Protein AF-A0A3D0DDH2-F1 (afdb_monomer)

Structure (mmCIF, N/CA/C/O backbone):
data_AF-A0A3D0DDH2-F1
#
_entry.id   AF-A0A3D0DDH2-F1
#
loop_
_atom_site.group_PDB
_atom_site.id
_atom_site.type_symbol
_atom_site.label_atom_id
_atom_site.label_alt_id
_at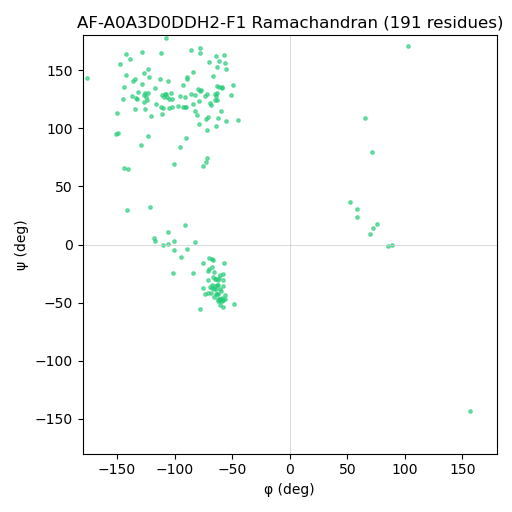om_site.label_comp_id
_atom_site.label_asym_id
_atom_site.label_entity_id
_atom_site.label_seq_id
_atom_site.pdbx_PDB_ins_code
_atom_site.Cartn_x
_atom_site.Cartn_y
_atom_site.Cartn_z
_atom_site.occupancy
_atom_site.B_iso_or_equiv
_atom_site.auth_seq_id
_atom_site.auth_comp_id
_atom_site.auth_asym_id
_atom_site.auth_atom_id
_atom_site.pdbx_PDB_model_num
ATOM 1 N N . MET A 1 1 ? -7.574 -83.213 0.258 1.00 45.03 1 MET A N 1
ATOM 2 C CA . MET A 1 1 ? -6.458 -82.242 0.294 1.00 45.03 1 MET A CA 1
ATOM 3 C C . MET A 1 1 ? -6.482 -81.423 -0.986 1.00 45.03 1 MET A C 1
ATOM 5 O O . MET A 1 1 ? -6.245 -81.976 -2.049 1.00 45.03 1 MET A O 1
ATOM 9 N N . ARG A 1 2 ? -6.817 -80.134 -0.909 1.00 40.97 2 ARG A N 1
ATOM 10 C CA . ARG A 1 2 ? -6.645 -79.187 -2.017 1.00 40.97 2 ARG A CA 1
ATOM 11 C C . ARG A 1 2 ? -6.391 -77.812 -1.406 1.00 40.97 2 ARG A C 1
ATOM 13 O O . ARG A 1 2 ? -7.235 -77.290 -0.688 1.00 40.97 2 ARG A O 1
ATOM 20 N N . ARG A 1 3 ? -5.173 -77.316 -1.613 1.00 49.84 3 ARG A N 1
ATOM 21 C CA . ARG A 1 3 ? -4.713 -75.973 -1.254 1.00 49.84 3 ARG A CA 1
ATOM 22 C C . ARG A 1 3 ? -5.221 -74.999 -2.316 1.00 49.84 3 ARG A C 1
ATOM 24 O O . ARG A 1 3 ? -5.013 -75.295 -3.483 1.00 49.84 3 ARG A O 1
ATOM 31 N N . PHE A 1 4 ? -5.785 -73.863 -1.922 1.00 48.75 4 PHE A N 1
ATOM 32 C CA . PHE A 1 4 ? -5.829 -72.623 -2.714 1.00 48.75 4 PHE A CA 1
ATOM 33 C C . PHE A 1 4 ? -5.866 -71.470 -1.701 1.00 48.75 4 PHE A C 1
ATOM 35 O O . PHE A 1 4 ? -6.793 -71.378 -0.907 1.00 48.75 4 PHE A O 1
ATOM 42 N N . PHE A 1 5 ? -4.699 -70.913 -1.385 1.00 49.22 5 PHE A N 1
ATOM 43 C CA . PHE A 1 5 ? -4.153 -69.661 -1.925 1.00 49.22 5 PHE A CA 1
ATOM 44 C C . PHE A 1 5 ? -4.972 -68.418 -1.551 1.00 49.22 5 PHE A C 1
ATOM 46 O O . PHE A 1 5 ? -6.080 -68.191 -2.020 1.00 49.22 5 PHE A O 1
ATOM 53 N N . VAL A 1 6 ? -4.344 -67.650 -0.661 1.00 55.38 6 VAL A N 1
ATOM 54 C CA . VAL A 1 6 ? -4.710 -66.350 -0.106 1.00 55.38 6 VAL A CA 1
ATOM 55 C C . VAL A 1 6 ? -4.864 -65.313 -1.216 1.00 55.38 6 VAL A C 1
ATOM 57 O O . VAL A 1 6 ? -3.965 -65.176 -2.040 1.00 55.38 6 VAL A O 1
ATOM 60 N N . ILE A 1 7 ? -5.927 -64.510 -1.163 1.00 57.09 7 ILE A N 1
ATOM 61 C CA . ILE A 1 7 ? -5.899 -63.141 -1.690 1.00 57.09 7 ILE A CA 1
ATOM 62 C C . ILE A 1 7 ? -6.434 -62.236 -0.581 1.00 57.09 7 ILE A C 1
ATOM 64 O O . ILE A 1 7 ? -7.625 -61.958 -0.484 1.00 57.09 7 ILE A O 1
ATOM 68 N N . SER A 1 8 ? -5.529 -61.836 0.312 1.00 56.81 8 SER A N 1
ATOM 69 C CA . SER A 1 8 ? -5.743 -60.694 1.194 1.00 56.81 8 SER A CA 1
ATOM 70 C C . SER A 1 8 ? -5.637 -59.454 0.315 1.00 56.81 8 SER A C 1
ATOM 72 O O . SER A 1 8 ? -4.562 -59.151 -0.205 1.00 56.81 8 SER A O 1
ATOM 74 N N . PHE A 1 9 ? -6.770 -58.802 0.063 1.00 52.59 9 PHE A N 1
ATOM 75 C CA . PHE A 1 9 ? -6.832 -57.567 -0.706 1.00 52.59 9 PHE A CA 1
ATOM 76 C C . PHE A 1 9 ? -6.232 -56.456 0.159 1.00 52.59 9 PHE A C 1
ATOM 78 O O . PHE A 1 9 ? -6.860 -55.942 1.084 1.00 52.59 9 PHE A O 1
ATOM 85 N N . ILE A 1 10 ? -4.964 -56.155 -0.102 1.00 55.75 10 ILE A N 1
ATOM 86 C CA . ILE A 1 10 ? -4.228 -55.057 0.507 1.00 55.75 10 ILE A CA 1
ATOM 87 C C . ILE A 1 10 ? -4.913 -53.751 0.074 1.00 55.75 10 ILE A C 1
ATOM 89 O O . ILE A 1 10 ? -4.733 -53.280 -1.045 1.00 55.75 10 ILE A O 1
ATOM 93 N N . PHE A 1 11 ? -5.711 -53.169 0.972 1.00 53.41 11 PHE A N 1
ATOM 94 C CA . PHE A 1 11 ? -6.148 -51.773 0.918 1.00 53.41 11 PHE A CA 1
ATOM 95 C C . PHE A 1 11 ? -4.940 -50.883 1.250 1.00 53.41 11 PHE A C 1
ATOM 97 O O . PHE A 1 11 ? -4.814 -50.361 2.356 1.00 53.41 11 PHE A O 1
ATOM 104 N N . LEU A 1 12 ? -4.001 -50.751 0.309 1.00 53.78 12 LEU A N 1
ATOM 105 C CA . LEU A 1 12 ? -3.003 -49.691 0.370 1.00 53.78 12 LEU A CA 1
ATOM 106 C C . LEU A 1 12 ? -3.518 -48.487 -0.421 1.00 53.78 12 LEU A C 1
ATOM 108 O O . LEU A 1 12 ? -3.697 -48.534 -1.635 1.00 53.78 12 LEU A O 1
ATOM 112 N N . SER A 1 13 ? -3.668 -47.395 0.324 1.00 47.94 13 SER A N 1
ATOM 113 C CA . SER A 1 13 ? -3.271 -46.056 -0.095 1.00 47.94 13 SER A CA 1
ATOM 114 C C . SER A 1 13 ? -4.098 -45.357 -1.180 1.00 47.94 13 SER A C 1
ATOM 116 O O . SER A 1 13 ? -3.632 -45.145 -2.295 1.00 47.94 13 SER A O 1
ATOM 118 N N . ALA A 1 14 ? -5.237 -44.795 -0.772 1.00 49.47 14 ALA A N 1
ATOM 119 C CA . ALA A 1 14 ? -5.603 -43.455 -1.230 1.00 49.47 14 ALA A CA 1
ATOM 120 C C . ALA A 1 14 ? -4.733 -42.431 -0.472 1.00 49.47 14 ALA A C 1
ATOM 122 O O . ALA A 1 14 ? -5.216 -41.708 0.399 1.00 49.47 14 ALA A O 1
ATOM 123 N N . VAL A 1 15 ? -3.417 -42.417 -0.733 1.00 57.03 15 VAL A N 1
ATOM 124 C CA . VAL A 1 15 ? -2.626 -41.229 -0.388 1.00 57.03 15 VAL A CA 1
ATOM 125 C C . VAL A 1 15 ? -3.110 -40.157 -1.344 1.00 57.03 15 VAL A C 1
ATOM 127 O O . VAL A 1 15 ? -3.055 -40.339 -2.558 1.00 57.03 15 VAL A O 1
ATOM 130 N N . TYR A 1 16 ? -3.641 -39.079 -0.785 1.00 58.09 16 TYR A N 1
ATOM 131 C CA . TYR A 1 16 ? -3.946 -37.855 -1.501 1.00 58.09 16 TYR A CA 1
ATOM 132 C C . TYR A 1 16 ? -2.758 -37.495 -2.403 1.00 58.09 16 TYR A C 1
ATOM 134 O O . TYR A 1 16 ? -1.705 -37.081 -1.919 1.00 58.09 16 TYR A O 1
ATOM 142 N N . CYS A 1 17 ? -2.916 -37.667 -3.715 1.00 61.22 17 CYS A N 1
ATOM 143 C CA . CYS A 1 17 ? -2.010 -37.098 -4.703 1.00 61.22 17 CYS A CA 1
ATOM 144 C C . CYS A 1 17 ? -2.252 -35.586 -4.764 1.00 61.22 17 CYS A C 1
ATOM 146 O O . CYS A 1 17 ? -2.814 -35.075 -5.729 1.00 61.22 17 CYS A O 1
ATOM 148 N N . SER A 1 18 ? -1.855 -34.864 -3.719 1.00 68.94 18 SER A N 1
ATOM 149 C CA . SER A 1 18 ? -1.678 -33.421 -3.818 1.00 68.94 18 SER A CA 1
ATOM 150 C C . SER A 1 18 ? -0.441 -33.197 -4.674 1.00 68.94 18 SER A C 1
ATOM 152 O O . SER A 1 18 ? 0.664 -33.543 -4.262 1.00 68.94 18 SER A O 1
ATOM 154 N N . ASN A 1 19 ? -0.629 -32.688 -5.892 1.00 75.31 19 ASN A N 1
ATOM 155 C CA . ASN A 1 19 ? 0.488 -32.296 -6.741 1.00 75.31 19 ASN A CA 1
ATOM 156 C C . ASN A 1 19 ? 1.286 -31.205 -6.002 1.00 75.31 19 ASN A C 1
ATOM 158 O O . ASN A 1 19 ? 0.747 -30.115 -5.802 1.00 75.31 19 ASN A O 1
ATOM 162 N N . PRO A 1 20 ? 2.551 -31.450 -5.610 1.00 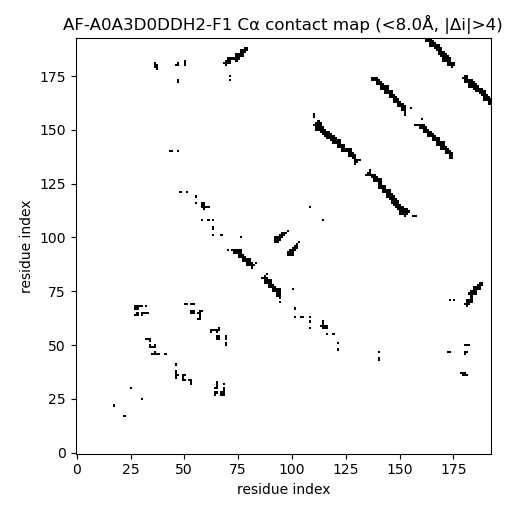75.94 20 PRO A N 1
ATOM 163 C CA . PRO A 1 20 ? 3.341 -30.452 -4.892 1.00 75.94 20 PRO A CA 1
ATOM 164 C C . PRO A 1 20 ? 3.672 -29.223 -5.759 1.00 75.94 20 PRO A C 1
ATOM 166 O O . PRO A 1 20 ? 4.063 -28.195 -5.223 1.00 75.94 20 PRO A O 1
ATOM 169 N N . PHE A 1 21 ? 3.469 -29.308 -7.079 1.00 73.81 21 PHE A N 1
ATOM 170 C CA . PHE A 1 21 ? 3.602 -28.214 -8.048 1.00 73.81 21 PHE A CA 1
ATOM 171 C C . PHE A 1 21 ? 2.253 -27.598 -8.463 1.00 73.81 21 PHE A C 1
ATOM 173 O O . PHE A 1 21 ? 2.213 -26.726 -9.325 1.00 73.81 21 PHE A O 1
ATOM 180 N N . ALA A 1 22 ? 1.142 -28.059 -7.880 1.00 74.00 22 ALA A N 1
ATOM 181 C CA . ALA A 1 22 ? -0.173 -27.429 -7.998 1.00 74.00 22 ALA A CA 1
ATOM 182 C C . ALA A 1 22 ? -0.888 -27.488 -6.638 1.00 74.00 22 ALA A C 1
ATOM 184 O O . ALA A 1 22 ? -1.894 -28.196 -6.501 1.00 74.00 22 ALA A O 1
ATOM 185 N N . PRO A 1 23 ? -0.346 -26.801 -5.611 1.00 66.06 23 PRO A N 1
ATOM 186 C CA . PRO A 1 23 ? -1.017 -26.703 -4.325 1.00 66.06 23 PRO A CA 1
ATOM 187 C C . PRO A 1 23 ? -2.432 -26.129 -4.518 1.00 66.06 23 PRO A C 1
ATOM 189 O O . PRO A 1 23 ? -2.666 -25.372 -5.468 1.00 66.06 23 PRO A O 1
ATOM 192 N N . PRO A 1 24 ? -3.397 -26.482 -3.645 1.00 65.25 24 PRO A N 1
ATOM 193 C CA . PRO A 1 24 ? -4.706 -25.840 -3.645 1.00 65.25 24 PRO A CA 1
ATOM 194 C C . PRO A 1 24 ? -4.509 -24.329 -3.662 1.00 65.25 24 PRO A C 1
ATOM 196 O O . PRO A 1 24 ? -3.633 -23.835 -2.953 1.00 65.25 24 PRO A O 1
ATOM 199 N N . ARG A 1 25 ? -5.297 -23.609 -4.470 1.00 53.94 25 ARG A N 1
ATOM 200 C CA . ARG A 1 25 ? -5.243 -22.146 -4.488 1.00 53.94 25 ARG A CA 1
ATOM 201 C C . ARG A 1 25 ? -5.484 -21.664 -3.069 1.00 53.94 25 ARG A C 1
ATOM 203 O O . ARG A 1 25 ? -6.597 -21.760 -2.553 1.00 53.94 25 ARG A O 1
ATOM 210 N N . ALA A 1 26 ? -4.417 -21.213 -2.439 1.00 57.72 26 ALA A N 1
ATOM 211 C CA . ALA A 1 26 ? -4.499 -20.513 -1.192 1.00 57.72 26 ALA A CA 1
ATOM 212 C C . ALA A 1 26 ? -5.291 -19.226 -1.528 1.00 57.72 26 ALA A C 1
ATOM 214 O O . ALA A 1 26 ? -5.046 -18.592 -2.557 1.00 57.72 26 ALA A O 1
ATOM 215 N N . GLY A 1 27 ? -6.397 -18.984 -0.815 1.00 53.97 27 GLY A N 1
ATOM 216 C CA . GLY A 1 27 ? -7.287 -17.856 -1.116 1.00 53.97 27 GLY A CA 1
ATOM 217 C C . GLY A 1 27 ? -6.531 -16.525 -1.064 1.00 53.97 27 GLY A C 1
ATOM 218 O O . GLY A 1 27 ? -5.452 -16.449 -0.497 1.00 53.97 27 GLY A O 1
ATOM 219 N N . ARG A 1 28 ? -7.079 -15.452 -1.633 1.00 53.84 28 ARG A N 1
ATOM 220 C CA . ARG A 1 28 ? -6.442 -14.122 -1.555 1.00 53.84 28 ARG A CA 1
ATOM 221 C C . ARG A 1 28 ? -6.092 -13.784 -0.097 1.00 53.84 28 ARG A C 1
ATOM 223 O O . ARG A 1 28 ? -6.943 -13.938 0.776 1.00 53.84 28 ARG A O 1
ATOM 230 N N . GLY A 1 29 ? -4.845 -13.389 0.169 1.00 57.16 29 GLY A N 1
ATOM 231 C CA . GLY A 1 29 ? -4.355 -13.127 1.529 1.00 57.16 29 GLY A CA 1
ATOM 232 C C . GLY A 1 29 ? -4.132 -14.370 2.407 1.00 57.16 29 GLY A C 1
ATOM 233 O O . GLY A 1 29 ? -3.977 -14.233 3.616 1.00 57.16 29 GLY A O 1
ATOM 234 N N . SER A 1 30 ? -4.103 -15.579 1.841 1.00 62.16 30 SER A N 1
ATOM 235 C CA . SER A 1 30 ? -3.868 -16.827 2.584 1.00 62.16 30 SER A CA 1
ATOM 236 C C . SER A 1 30 ? -2.451 -16.997 3.112 1.00 62.16 30 SER A C 1
ATOM 238 O O . SER A 1 30 ? -2.225 -17.831 3.990 1.00 62.16 30 SER A O 1
ATOM 240 N N . LEU A 1 31 ? -1.486 -16.288 2.520 1.00 70.38 31 LEU A N 1
ATOM 241 C CA . LEU A 1 31 ? -0.126 -16.280 3.029 1.00 70.38 31 LEU A CA 1
ATOM 242 C C . LEU A 1 31 ? -0.075 -15.367 4.247 1.00 70.38 31 LEU A C 1
ATOM 244 O O 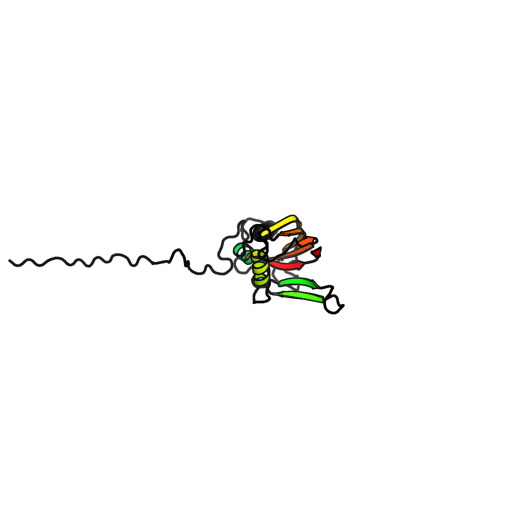. LEU A 1 31 ? -0.632 -14.269 4.249 1.00 70.38 31 LEU A O 1
ATOM 248 N N . ALA A 1 32 ? 0.548 -15.876 5.309 1.00 76.44 32 ALA A N 1
ATOM 249 C CA . ALA A 1 32 ? 0.716 -15.107 6.524 1.00 76.44 32 ALA A CA 1
ATOM 250 C C . ALA A 1 32 ? 1.591 -13.879 6.221 1.00 76.44 32 ALA A C 1
ATOM 252 O O . ALA A 1 32 ? 2.609 -14.024 5.539 1.00 76.44 32 ALA A O 1
ATOM 253 N N . PRO A 1 33 ? 1.224 -12.693 6.729 1.00 84.38 33 PRO A N 1
ATOM 254 C CA . PRO A 1 33 ? 2.073 -11.522 6.598 1.00 84.38 33 PRO A CA 1
ATOM 255 C C . PRO A 1 33 ? 3.421 -11.738 7.301 1.00 84.38 33 PRO A C 1
ATOM 257 O O . PRO A 1 33 ? 3.519 -12.536 8.238 1.00 84.38 33 PRO A O 1
ATOM 260 N N . ILE A 1 34 ? 4.445 -10.981 6.896 1.00 91.44 34 ILE A N 1
ATOM 261 C CA . ILE A 1 34 ? 5.776 -11.035 7.525 1.00 91.44 34 ILE A CA 1
ATOM 262 C C . ILE A 1 34 ? 5.701 -10.607 8.997 1.00 91.44 34 ILE A C 1
ATOM 264 O O . ILE A 1 34 ? 6.198 -11.307 9.880 1.00 91.44 34 ILE A O 1
ATOM 268 N N . LEU A 1 35 ? 5.050 -9.473 9.270 1.00 95.12 35 LEU A N 1
ATOM 269 C CA . LEU A 1 35 ? 4.703 -9.022 10.617 1.00 95.12 35 LEU A CA 1
ATOM 270 C C . LEU A 1 35 ? 3.205 -9.210 10.886 1.00 95.12 35 LEU A C 1
ATOM 272 O O . LEU A 1 35 ? 2.390 -8.940 10.002 1.00 95.12 35 LEU A O 1
ATOM 276 N N . PRO A 1 36 ? 2.808 -9.629 12.102 1.00 94.00 36 PRO A N 1
ATOM 277 C CA . PRO A 1 36 ? 1.412 -9.913 12.416 1.00 94.00 36 PRO A CA 1
ATOM 278 C C . PRO A 1 36 ? 0.547 -8.649 12.338 1.00 94.00 36 PRO A C 1
ATOM 280 O O . PRO A 1 36 ? 0.848 -7.644 12.976 1.00 94.00 36 PRO A O 1
ATOM 283 N N . GLN A 1 37 ? -0.565 -8.727 11.607 1.00 94.25 37 GLN A N 1
ATOM 284 C CA . GLN A 1 37 ? -1.537 -7.633 11.448 1.00 94.25 37 GLN A CA 1
ATOM 285 C C . GLN A 1 37 ? -2.825 -7.869 12.255 1.00 94.25 37 GLN A C 1
ATOM 287 O O . GLN A 1 37 ? -3.827 -7.204 12.037 1.00 94.25 37 GLN A O 1
ATOM 292 N N . ASN A 1 38 ? -2.851 -8.862 13.143 1.00 94.62 38 ASN A N 1
ATOM 293 C CA . ASN A 1 38 ? -4.021 -9.229 13.946 1.00 94.62 38 ASN A CA 1
ATOM 294 C C . ASN A 1 38 ? -3.634 -9.624 15.381 1.00 94.62 38 ASN A C 1
ATOM 296 O O . ASN A 1 38 ? -4.285 -10.458 16.014 1.00 94.62 38 ASN A O 1
ATOM 300 N N . CYS A 1 39 ? -2.550 -9.048 15.900 1.00 92.44 39 CYS A N 1
ATOM 301 C CA . CYS A 1 39 ? -2.102 -9.296 17.260 1.00 92.44 39 CYS A CA 1
ATOM 302 C C . CYS A 1 39 ? -3.172 -8.821 18.256 1.00 92.44 39 CYS A C 1
ATOM 304 O O . CYS A 1 39 ? -3.373 -7.623 18.446 1.00 92.44 39 CYS A O 1
ATOM 306 N N . ALA A 1 40 ? -3.841 -9.774 18.911 1.00 90.56 40 ALA A N 1
ATOM 307 C CA . ALA A 1 40 ? -4.980 -9.511 19.795 1.00 90.56 40 ALA A CA 1
ATOM 308 C C . ALA A 1 40 ? -4.626 -8.707 21.057 1.00 90.5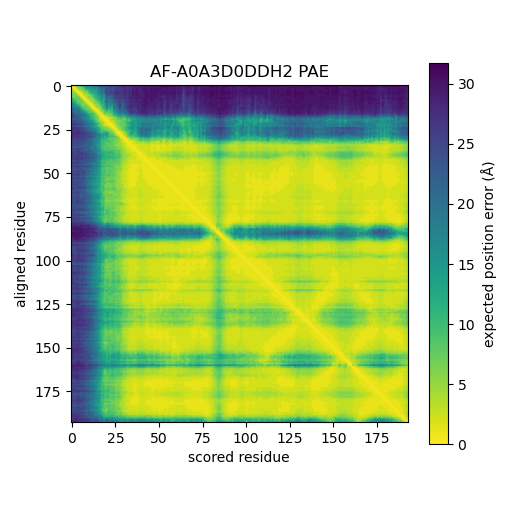6 40 ALA A C 1
ATOM 310 O O . ALA A 1 40 ? -5.498 -8.088 21.657 1.00 90.56 40 ALA A O 1
ATOM 311 N N . THR A 1 41 ? -3.361 -8.741 21.479 1.00 93.94 41 THR A N 1
ATOM 312 C CA . THR A 1 41 ? -2.863 -8.017 22.657 1.00 93.94 41 THR A CA 1
ATOM 313 C C . THR A 1 41 ? -2.131 -6.728 22.298 1.00 93.94 41 THR A C 1
ATOM 315 O O . THR A 1 41 ? -1.681 -6.020 23.195 1.00 93.94 41 THR A O 1
ATOM 318 N N . CYS A 1 42 ? -1.947 -6.452 21.007 1.00 94.00 42 CYS A N 1
ATOM 319 C CA . CYS A 1 42 ? -1.267 -5.255 20.546 1.00 94.00 42 CYS A CA 1
ATOM 320 C C . CYS A 1 42 ? -2.287 -4.124 20.374 1.00 94.00 42 CYS A C 1
ATOM 322 O O . CYS A 1 42 ? -3.405 -4.394 19.931 1.00 94.00 42 CYS A O 1
ATOM 324 N N . PRO A 1 43 ? -1.905 -2.873 20.669 1.00 95.31 43 PRO A N 1
ATOM 325 C CA . PRO A 1 43 ? -2.696 -1.714 20.283 1.00 95.31 43 PRO A CA 1
ATOM 326 C C . PRO A 1 43 ? -2.955 -1.661 18.769 1.00 95.31 43 PRO A C 1
ATOM 328 O O . PRO A 1 43 ? -2.195 -2.223 17.969 1.00 95.31 43 PRO A O 1
ATOM 331 N N . ASP A 1 44 ? -4.020 -0.972 18.378 1.00 95.06 44 ASP A N 1
ATOM 332 C CA . ASP A 1 44 ? -4.452 -0.841 16.984 1.00 95.06 44 ASP A CA 1
ATOM 333 C C . ASP A 1 44 ? 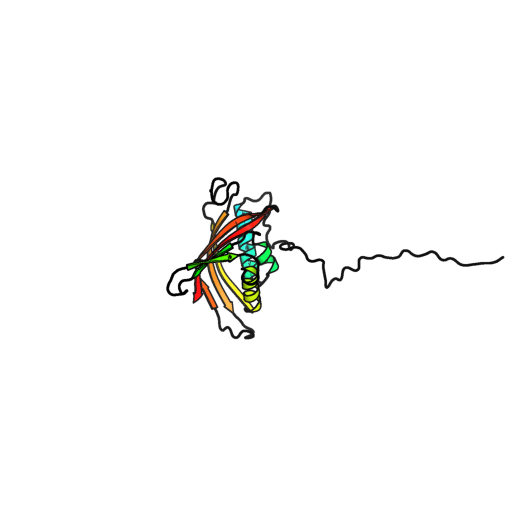-3.364 -0.185 16.123 1.00 95.06 44 ASP A C 1
ATOM 335 O O . ASP A 1 44 ? -3.031 -0.681 15.044 1.00 95.06 44 ASP A O 1
ATOM 339 N N . GLU A 1 45 ? -2.690 0.832 16.662 1.00 95.31 45 GLU A N 1
ATOM 340 C CA . GLU A 1 45 ? -1.587 1.527 16.005 1.00 95.31 45 GLU A CA 1
ATOM 341 C C . GLU A 1 45 ? -0.384 0.616 15.716 1.00 95.31 45 GLU A C 1
ATOM 343 O O . GLU A 1 45 ? 0.314 0.808 14.721 1.00 95.31 45 GLU A O 1
ATOM 348 N N . VAL A 1 46 ? -0.148 -0.408 16.544 1.00 97.31 46 VAL A N 1
ATOM 349 C CA . VAL A 1 46 ? 0.938 -1.378 16.328 1.00 97.31 46 VAL A CA 1
ATOM 350 C C . VAL A 1 46 ? 0.583 -2.320 15.184 1.00 97.31 46 VAL A C 1
ATOM 352 O O . VAL A 1 46 ? 1.425 -2.600 14.329 1.00 97.31 46 VAL A O 1
ATOM 355 N N . ASN A 1 47 ? -0.666 -2.788 15.130 1.00 97.06 47 ASN A N 1
ATOM 356 C CA . ASN A 1 47 ? -1.125 -3.613 14.017 1.00 97.06 47 ASN A CA 1
ATOM 357 C C . ASN A 1 47 ? -1.098 -2.822 12.700 1.00 97.06 47 ASN A C 1
ATOM 359 O O . ASN A 1 47 ? -0.598 -3.334 11.700 1.00 97.06 47 ASN A O 1
ATOM 363 N N . ALA A 1 48 ? -1.544 -1.563 12.707 1.00 97.88 48 ALA A N 1
ATOM 364 C CA . ALA A 1 48 ? -1.485 -0.680 11.544 1.00 97.88 48 ALA A CA 1
ATOM 365 C C . ALA A 1 48 ? -0.040 -0.396 11.086 1.00 97.88 48 ALA A C 1
ATOM 367 O O . ALA A 1 48 ? 0.264 -0.486 9.896 1.00 97.88 48 ALA A O 1
ATOM 368 N N . ALA A 1 49 ? 0.892 -0.152 12.013 1.00 98.25 49 ALA A N 1
ATOM 369 C CA . ALA A 1 49 ? 2.309 0.015 11.683 1.00 98.25 49 ALA A CA 1
ATOM 370 C C . ALA A 1 49 ? 2.934 -1.252 11.060 1.00 98.25 49 ALA A C 1
ATOM 372 O O . ALA A 1 49 ? 3.770 -1.160 10.152 1.00 98.25 49 ALA A O 1
ATOM 373 N N . ASN A 1 50 ? 2.505 -2.443 11.494 1.00 98.31 50 ASN A N 1
ATOM 374 C CA . ASN A 1 50 ? 2.927 -3.705 10.880 1.00 98.31 50 ASN A CA 1
ATOM 375 C C . ASN A 1 50 ? 2.427 -3.830 9.433 1.00 98.31 50 ASN A C 1
ATOM 377 O O . ASN A 1 50 ? 3.173 -4.319 8.585 1.00 98.31 50 ASN A O 1
ATOM 381 N N . VAL A 1 51 ? 1.222 -3.336 9.115 1.00 98.44 51 VAL A N 1
ATOM 382 C CA . VAL A 1 51 ? 0.722 -3.275 7.728 1.00 98.44 51 VAL A CA 1
ATOM 383 C C . VAL A 1 51 ? 1.652 -2.443 6.849 1.00 98.44 51 VAL A C 1
ATOM 385 O O . VAL A 1 51 ? 2.080 -2.924 5.805 1.00 98.44 51 VAL A O 1
ATOM 388 N N . LEU A 1 52 ? 2.043 -1.245 7.290 1.00 98.69 52 LEU A N 1
ATOM 389 C CA . LEU A 1 52 ? 2.966 -0.380 6.538 1.00 98.69 52 LEU A CA 1
ATOM 390 C C . LEU A 1 52 ? 4.356 -1.008 6.360 1.00 98.69 52 LEU A C 1
ATOM 392 O O . LEU A 1 52 ? 4.998 -0.835 5.326 1.00 98.69 52 LEU A O 1
ATOM 396 N N . SER A 1 53 ? 4.822 -1.759 7.356 1.00 98.44 53 SER A N 1
ATOM 397 C CA . SER A 1 53 ? 6.097 -2.479 7.276 1.00 98.44 53 SER A CA 1
ATOM 398 C C . SER A 1 53 ? 6.042 -3.622 6.255 1.00 98.44 53 SER A C 1
ATOM 400 O O . SER A 1 53 ? 6.968 -3.783 5.459 1.00 98.44 53 SER A O 1
ATOM 402 N N . ASN A 1 54 ? 4.939 -4.375 6.230 1.00 98.19 54 ASN A N 1
ATOM 403 C CA . ASN A 1 54 ? 4.697 -5.415 5.228 1.00 98.19 54 ASN A CA 1
ATOM 404 C C . ASN A 1 54 ? 4.530 -4.820 3.824 1.00 98.19 54 ASN A C 1
ATOM 406 O O . ASN A 1 54 ? 5.057 -5.376 2.867 1.00 98.19 54 ASN A O 1
ATOM 410 N N . PHE A 1 55 ? 3.867 -3.669 3.701 1.00 98.50 55 PHE A N 1
ATOM 411 C CA . PHE A 1 55 ? 3.717 -2.947 2.438 1.00 98.50 55 PHE A CA 1
ATOM 412 C C . PHE A 1 55 ? 5.079 -2.544 1.860 1.00 98.50 55 PHE A C 1
ATOM 414 O O . PHE A 1 55 ? 5.374 -2.840 0.702 1.00 98.50 55 PHE A O 1
ATOM 421 N N . LYS A 1 56 ? 5.958 -1.948 2.682 1.00 98.38 56 LYS A N 1
ATOM 422 C CA . LYS A 1 56 ? 7.336 -1.632 2.275 1.00 98.38 56 LYS A CA 1
ATOM 423 C C . LYS A 1 56 ? 8.088 -2.885 1.830 1.00 98.38 56 LYS A C 1
ATOM 425 O O . LYS A 1 56 ? 8.726 -2.878 0.779 1.00 98.38 56 LYS A O 1
ATOM 430 N N . TYR A 1 57 ? 8.003 -3.954 2.625 1.00 98.00 57 TYR A N 1
ATOM 431 C CA . TYR A 1 57 ? 8.624 -5.234 2.298 1.00 98.00 57 TYR A CA 1
ATOM 432 C C . TYR A 1 57 ? 8.150 -5.753 0.938 1.00 98.00 57 TYR A C 1
ATOM 434 O O . TYR A 1 57 ? 8.982 -6.147 0.122 1.00 98.00 57 TYR A O 1
ATOM 442 N N . ALA A 1 58 ? 6.841 -5.716 0.685 1.00 97.62 58 ALA A N 1
ATOM 443 C CA . ALA A 1 58 ? 6.250 -6.194 -0.553 1.00 97.62 58 ALA A CA 1
ATOM 444 C C . ALA A 1 58 ? 6.809 -5.457 -1.774 1.00 97.62 58 ALA A C 1
ATOM 446 O O . ALA A 1 58 ? 7.230 -6.109 -2.724 1.00 97.62 58 ALA A O 1
ATOM 447 N N . TYR A 1 59 ? 6.911 -4.124 -1.717 1.00 97.62 59 TYR A N 1
ATOM 448 C CA . TYR A 1 59 ? 7.533 -3.335 -2.787 1.00 97.62 59 TYR A CA 1
ATOM 449 C C . TYR A 1 59 ? 8.994 -3.717 -3.013 1.00 97.62 59 TYR A C 1
ATOM 451 O O . TYR A 1 59 ? 9.386 -4.025 -4.136 1.00 97.62 59 TYR A O 1
ATOM 459 N N . GLU A 1 60 ? 9.807 -3.733 -1.957 1.00 97.81 60 GLU A N 1
ATOM 460 C CA . GLU A 1 60 ? 11.252 -3.950 -2.103 1.00 97.81 60 GLU A CA 1
ATOM 461 C C . GLU A 1 60 ? 11.624 -5.381 -2.504 1.00 97.81 60 GLU A C 1
ATOM 463 O O . GLU A 1 60 ? 12.690 -5.605 -3.079 1.00 97.81 60 GLU A O 1
ATOM 468 N N . ASN A 1 61 ? 10.746 -6.349 -2.229 1.00 97.12 61 ASN A N 1
ATOM 469 C CA . ASN A 1 61 ? 10.948 -7.758 -2.570 1.00 97.12 61 ASN A CA 1
ATOM 470 C C . ASN A 1 61 ? 10.100 -8.218 -3.760 1.00 97.12 61 ASN A C 1
ATOM 472 O O . ASN A 1 61 ? 10.214 -9.379 -4.153 1.00 97.12 61 ASN A O 1
ATOM 476 N N . ARG A 1 62 ? 9.290 -7.324 -4.351 1.00 96.31 62 ARG A N 1
ATOM 477 C CA . ARG A 1 62 ? 8.304 -7.643 -5.397 1.00 96.31 62 ARG A CA 1
ATOM 478 C C . ARG A 1 62 ? 7.358 -8.782 -5.008 1.00 96.31 62 ARG A C 1
ATOM 480 O O . ARG A 1 62 ? 7.010 -9.633 -5.825 1.00 96.31 62 ARG A O 1
ATOM 487 N N . ASP A 1 63 ? 6.983 -8.829 -3.738 1.00 95.69 63 ASP A N 1
ATOM 488 C CA . ASP A 1 63 ? 6.145 -9.892 -3.201 1.00 95.69 63 ASP A CA 1
ATOM 489 C C . ASP A 1 63 ? 4.674 -9.492 -3.329 1.00 95.69 63 ASP A C 1
ATOM 491 O O . ASP A 1 63 ? 4.114 -8.803 -2.470 1.00 95.69 63 ASP A O 1
ATOM 495 N N . ILE A 1 64 ? 4.061 -9.885 -4.449 1.00 94.88 64 ILE A N 1
ATOM 496 C CA . ILE A 1 64 ? 2.664 -9.547 -4.736 1.00 94.88 64 ILE A CA 1
ATOM 497 C C . ILE A 1 64 ? 1.700 -10.189 -3.735 1.00 94.88 64 ILE A C 1
ATOM 499 O O . ILE A 1 64 ? 0.678 -9.593 -3.410 1.00 94.88 64 ILE A O 1
ATOM 503 N N . ASP A 1 65 ? 2.035 -11.350 -3.176 1.00 93.00 65 ASP A N 1
ATOM 504 C CA . ASP A 1 65 ? 1.163 -12.020 -2.217 1.00 93.00 65 ASP A CA 1
ATOM 505 C C . ASP A 1 65 ? 1.123 -11.261 -0.881 1.00 93.00 65 ASP A C 1
ATOM 507 O O . ASP A 1 65 ? 0.052 -11.075 -0.291 1.00 93.00 65 ASP A O 1
ATOM 511 N N . ILE A 1 66 ? 2.277 -10.769 -0.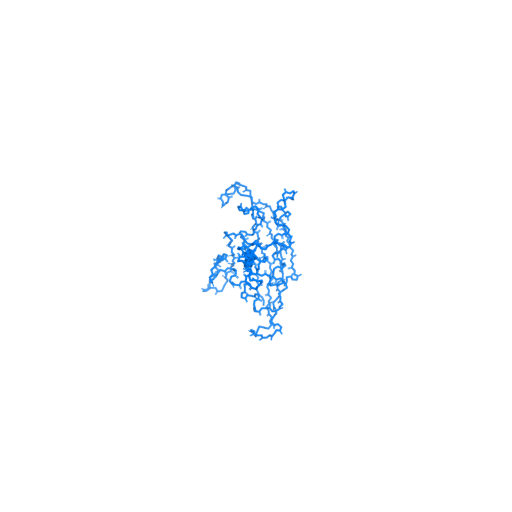412 1.00 94.94 66 ILE A N 1
ATOM 512 C CA . ILE A 1 66 ? 2.342 -9.899 0.772 1.00 94.94 66 ILE A CA 1
ATOM 513 C C . ILE A 1 66 ? 1.692 -8.541 0.483 1.00 94.94 66 ILE A C 1
ATOM 515 O O . ILE A 1 66 ? 0.997 -8.011 1.354 1.00 94.94 66 ILE A O 1
ATOM 519 N N . TYR A 1 67 ? 1.854 -7.999 -0.728 1.00 96.88 67 TYR A N 1
ATOM 520 C CA . TYR A 1 67 ? 1.167 -6.776 -1.150 1.00 96.88 67 TYR A CA 1
ATOM 521 C C . TYR A 1 67 ? -0.354 -6.931 -1.055 1.00 96.88 67 TYR A C 1
ATOM 523 O O . TYR A 1 67 ? -1.017 -6.165 -0.357 1.00 96.88 67 TYR A O 1
ATOM 531 N N . GLU A 1 68 ? -0.905 -7.976 -1.677 1.00 95.44 68 GLU A N 1
ATOM 532 C CA . GLU A 1 68 ? -2.337 -8.271 -1.657 1.00 95.44 68 GLU A CA 1
ATOM 533 C C . GLU A 1 68 ? -2.882 -8.457 -0.239 1.00 95.44 68 GLU A C 1
ATOM 535 O O . GLU A 1 68 ? -4.020 -8.065 0.036 1.00 95.44 68 GLU A O 1
ATOM 540 N N . ASN A 1 69 ? -2.084 -9.046 0.658 1.00 93.94 69 ASN A N 1
ATOM 541 C CA . ASN A 1 69 ? -2.443 -9.253 2.059 1.00 93.94 69 ASN A CA 1
ATOM 542 C C . ASN A 1 69 ? -2.566 -7.929 2.839 1.00 93.94 69 ASN A C 1
ATOM 544 O O . ASN A 1 69 ? -3.363 -7.854 3.774 1.00 93.94 69 ASN A O 1
ATOM 548 N N . CYS A 1 70 ? -1.846 -6.878 2.431 1.00 97.25 70 CYS A N 1
ATOM 549 C CA . CYS A 1 70 ? -1.926 -5.551 3.044 1.00 97.25 70 CYS A CA 1
ATOM 550 C C . CYS A 1 70 ? -3.192 -4.771 2.664 1.00 97.25 70 CYS A C 1
ATOM 552 O O . CYS A 1 70 ? -3.501 -3.792 3.342 1.00 97.25 70 CYS A O 1
ATOM 554 N N . LEU A 1 71 ? -3.914 -5.170 1.611 1.00 97.62 71 LEU A N 1
ATOM 555 C CA . LEU A 1 71 ? -5.045 -4.415 1.064 1.00 97.62 71 LEU A CA 1
ATOM 556 C C . LEU A 1 71 ? -6.390 -5.012 1.483 1.00 97.62 71 LEU A C 1
ATOM 558 O O . LEU A 1 71 ? -6.669 -6.187 1.228 1.00 97.62 71 LEU A O 1
ATOM 562 N N . ASP A 1 72 ? -7.247 -4.187 2.080 1.00 97.06 72 ASP A N 1
ATOM 563 C CA . ASP A 1 72 ? -8.629 -4.534 2.412 1.00 97.06 72 ASP A CA 1
ATOM 564 C C . ASP A 1 72 ? -9.422 -4.808 1.128 1.00 97.06 72 ASP A C 1
ATOM 566 O O . ASP A 1 72 ? -9.090 -4.273 0.077 1.00 97.06 72 ASP A O 1
ATOM 570 N N . HIS A 1 73 ? -10.472 -5.628 1.181 1.00 94.38 73 HIS A N 1
ATOM 571 C CA . HIS A 1 73 ? -11.309 -5.905 0.009 1.00 94.38 73 HIS A CA 1
ATOM 572 C C . HIS A 1 73 ? -11.942 -4.649 -0.615 1.00 94.38 73 HIS A C 1
ATOM 574 O O . HIS A 1 73 ? -12.102 -4.610 -1.834 1.00 94.38 73 HIS A O 1
ATOM 580 N N . ASP A 1 74 ? -12.226 -3.629 0.200 1.00 95.94 74 ASP A N 1
ATOM 581 C CA . ASP A 1 74 ? -12.780 -2.341 -0.234 1.00 95.94 74 ASP A CA 1
ATOM 582 C C . ASP A 1 74 ? -11.686 -1.307 -0.556 1.00 95.94 74 ASP A C 1
ATOM 584 O O . ASP A 1 74 ? -11.954 -0.109 -0.599 1.00 95.94 74 ASP A O 1
ATOM 588 N N . PHE A 1 75 ? -10.437 -1.745 -0.744 1.00 98.19 75 PHE A N 1
ATOM 589 C CA . PHE A 1 75 ? -9.316 -0.843 -0.978 1.00 98.19 75 PHE A CA 1
ATOM 590 C C . PHE A 1 75 ? -9.506 0.040 -2.220 1.00 98.19 75 PHE A C 1
ATOM 592 O O . PHE A 1 75 ? -9.817 -0.451 -3.313 1.00 98.19 75 PHE A O 1
ATOM 599 N N . ILE A 1 76 ? -9.210 1.330 -2.047 1.00 98.19 76 ILE A N 1
ATOM 600 C CA . ILE A 1 76 ? -9.140 2.329 -3.113 1.00 98.19 76 ILE A CA 1
ATOM 601 C C . ILE A 1 76 ? -7.790 3.052 -3.064 1.00 98.19 76 ILE A C 1
ATOM 603 O O . ILE A 1 76 ? -7.397 3.602 -2.030 1.00 98.19 76 ILE A O 1
ATOM 607 N N . PHE A 1 77 ? -7.114 3.093 -4.210 1.00 98.38 77 PHE A N 1
ATOM 608 C CA . PHE A 1 77 ? -5.967 3.959 -4.448 1.00 98.38 77 PHE A CA 1
ATOM 609 C C . PHE A 1 77 ? -6.428 5.276 -5.075 1.00 98.38 77 PHE A C 1
ATOM 611 O O . PHE A 1 77 ? -7.266 5.275 -5.975 1.00 98.38 77 PHE A O 1
ATOM 618 N N . VAL A 1 78 ? -5.886 6.397 -4.617 1.00 97.25 78 VAL A N 1
ATOM 619 C CA . VAL A 1 78 ? -6.279 7.739 -5.044 1.00 97.25 78 VAL A CA 1
ATOM 620 C C . VAL A 1 78 ? -5.036 8.537 -5.380 1.00 97.25 78 VAL A C 1
ATOM 622 O O . VAL A 1 78 ? -4.111 8.597 -4.577 1.00 97.25 78 VAL A O 1
ATOM 625 N N . TYR A 1 79 ? -5.021 9.196 -6.531 1.00 94.12 79 TYR A N 1
ATOM 626 C CA . TYR A 1 79 ? -3.958 10.135 -6.882 1.00 94.12 79 TYR A CA 1
ATOM 627 C C . TYR A 1 79 ? -4.526 11.342 -7.625 1.00 94.12 79 TYR A C 1
ATOM 629 O O . TYR A 1 79 ? -5.664 11.330 -8.100 1.00 94.12 79 TYR A O 1
ATOM 637 N N . THR A 1 80 ? -3.735 12.410 -7.702 1.00 88.38 80 THR A N 1
ATOM 638 C CA . THR A 1 80 ? -4.092 13.611 -8.465 1.00 88.38 80 THR A CA 1
ATOM 639 C C . THR A 1 80 ? -3.334 13.627 -9.786 1.00 88.38 80 THR A C 1
ATOM 641 O O . THR A 1 80 ? -2.107 13.682 -9.790 1.00 88.38 80 THR A O 1
ATOM 644 N N . ASP A 1 81 ? -4.060 13.602 -10.900 1.00 80.31 81 ASP A N 1
ATOM 645 C CA . ASP A 1 81 ? -3.515 13.770 -12.245 1.00 80.31 81 ASP A CA 1
ATOM 646 C C . ASP A 1 81 ? -3.523 15.263 -12.606 1.00 80.31 81 ASP A C 1
ATOM 648 O O . ASP A 1 81 ? -4.577 15.901 -12.608 1.00 80.31 81 ASP A O 1
ATOM 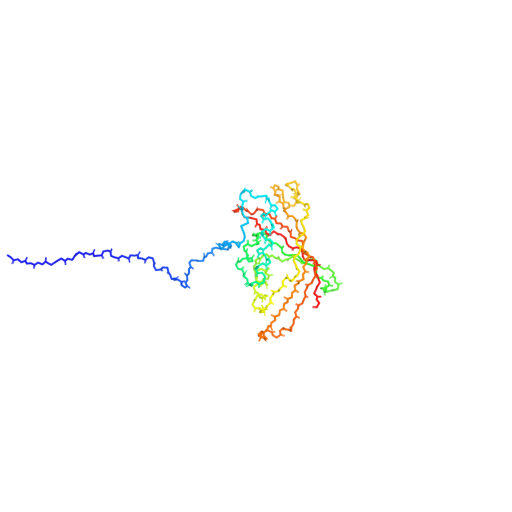652 N N . GLN A 1 82 ? -2.343 15.841 -12.845 1.00 71.50 82 GLN A N 1
ATOM 653 C CA . GLN A 1 82 ? -2.190 17.271 -13.149 1.00 71.50 82 GLN A CA 1
ATOM 654 C C . GLN A 1 82 ? -2.165 17.577 -14.654 1.00 71.50 82 GLN A C 1
ATOM 656 O O . GLN A 1 82 ? -2.267 18.745 -15.027 1.00 71.50 82 GLN A O 1
ATOM 661 N N . ASP A 1 83 ? -2.066 16.556 -15.513 1.00 66.19 83 ASP A N 1
ATOM 662 C CA . ASP A 1 83 ? -1.815 16.719 -16.952 1.00 66.19 83 ASP A CA 1
ATOM 663 C C . ASP A 1 83 ? -2.971 16.214 -17.830 1.00 66.19 83 ASP A C 1
ATOM 665 O O . ASP A 1 83 ? -2.913 16.268 -19.066 1.00 66.19 83 ASP A O 1
ATOM 669 N N . ARG A 1 84 ? -4.067 15.758 -17.218 1.00 65.19 84 ARG A N 1
ATOM 670 C CA . ARG A 1 84 ? -5.227 15.244 -17.943 1.00 65.19 84 ARG A CA 1
ATOM 671 C C . ARG A 1 84 ? -6.083 16.380 -18.494 1.00 65.19 84 ARG A C 1
ATOM 673 O O . ARG A 1 84 ? -6.817 17.054 -17.783 1.00 65.19 84 ARG A O 1
ATOM 680 N N . GLU A 1 85 ? -5.956 16.610 -19.800 1.00 61.38 85 GLU A N 1
ATOM 681 C CA . GLU A 1 85 ? -6.765 17.581 -20.559 1.00 61.38 85 GLU A CA 1
ATOM 682 C C . GLU A 1 85 ? -6.679 19.035 -20.038 1.00 61.38 85 GLU A C 1
ATOM 684 O O . GLU A 1 85 ? -7.559 19.857 -20.294 1.00 61.38 85 GLU A O 1
ATOM 689 N N . GLY A 1 86 ? -5.594 19.384 -19.334 1.00 63.16 86 GLY A N 1
ATOM 690 C CA . GLY A 1 86 ? -5.387 20.719 -18.763 1.00 63.16 86 GLY A CA 1
ATOM 691 C C . GLY A 1 86 ? -6.209 21.006 -17.500 1.00 63.16 86 GLY A C 1
ATOM 692 O O . GLY A 1 86 ? -6.374 22.176 -17.143 1.00 63.16 86 GLY A O 1
ATOM 693 N N . GLN A 1 87 ? -6.731 19.971 -16.834 1.00 66.44 87 GLN A N 1
ATOM 694 C CA . GLN A 1 87 ? -7.424 20.065 -15.549 1.00 66.44 87 GLN A CA 1
ATOM 695 C C . GLN A 1 87 ? -6.754 19.174 -14.498 1.00 66.44 87 GLN A C 1
ATOM 697 O O . GLN A 1 87 ? -6.166 18.147 -14.818 1.00 66.44 87 GLN A O 1
ATOM 702 N N . ILE A 1 88 ? -6.860 19.586 -13.233 1.00 76.00 88 ILE A N 1
ATOM 703 C CA . ILE A 1 88 ? -6.458 18.769 -12.086 1.00 76.00 88 ILE A CA 1
ATOM 704 C C . ILE A 1 88 ? -7.619 17.816 -11.784 1.00 76.00 88 ILE A C 1
ATOM 706 O O . ILE A 1 88 ? -8.696 18.278 -11.403 1.00 76.00 88 ILE A O 1
ATOM 710 N N . GLU A 1 89 ? -7.408 16.511 -11.951 1.00 84.00 89 GLU A N 1
ATOM 711 C CA . GLU A 1 89 ? -8.415 15.474 -11.699 1.00 84.00 89 GLU A CA 1
ATOM 712 C C . GLU A 1 89 ? -7.967 14.545 -10.564 1.00 84.00 89 GLU A C 1
ATOM 714 O O . GLU A 1 89 ? -6.831 14.074 -10.529 1.00 84.00 89 GLU A O 1
ATOM 719 N N . THR A 1 90 ? -8.875 14.251 -9.631 1.00 88.12 90 THR A N 1
ATOM 720 C CA . THR A 1 90 ? -8.689 13.165 -8.663 1.00 88.12 90 THR A CA 1
ATOM 721 C C . THR A 1 90 ? -9.126 11.853 -9.298 1.00 88.12 90 THR A C 1
ATOM 723 O O . THR A 1 90 ? -10.284 11.702 -9.682 1.00 88.12 90 THR A O 1
ATOM 726 N N . VAL A 1 91 ? -8.207 10.895 -9.379 1.00 92.62 91 VAL A N 1
ATOM 727 C CA . VAL A 1 91 ? -8.450 9.573 -9.955 1.00 92.62 91 VAL A CA 1
ATOM 728 C C . VAL A 1 91 ? -8.508 8.542 -8.838 1.00 92.62 91 VAL A C 1
ATOM 730 O O . VAL A 1 91 ? -7.596 8.462 -8.019 1.00 92.62 91 VAL A O 1
ATOM 733 N N . GLU A 1 92 ? -9.561 7.724 -8.838 1.00 95.88 92 GLU A N 1
ATOM 734 C CA . GLU A 1 92 ? -9.707 6.583 -7.934 1.00 95.88 92 GLU A CA 1
ATOM 735 C C . GLU A 1 92 ? -9.530 5.266 -8.701 1.00 95.88 92 GLU A C 1
ATOM 737 O O . GLU A 1 92 ? -10.145 5.034 -9.746 1.00 95.88 92 GLU A O 1
ATOM 742 N N . ILE A 1 93 ? -8.676 4.392 -8.178 1.00 97.38 93 ILE A N 1
ATOM 743 C CA . ILE A 1 93 ? -8.347 3.087 -8.740 1.00 97.38 93 ILE A CA 1
ATOM 744 C C . ILE A 1 93 ? -8.801 2.009 -7.747 1.00 97.38 93 ILE A C 1
ATOM 746 O O . ILE A 1 93 ? -8.342 1.997 -6.603 1.00 97.38 93 ILE A O 1
ATOM 750 N N . PRO A 1 94 ? -9.688 1.084 -8.154 1.00 97.75 94 PRO A N 1
ATOM 751 C CA . PRO A 1 94 ? -10.115 -0.003 -7.284 1.00 97.75 94 PRO A CA 1
ATOM 752 C C . PRO A 1 94 ? -8.981 -1.008 -7.065 1.00 97.75 94 PRO A C 1
ATOM 754 O O . PRO A 1 94 ? -8.105 -1.162 -7.915 1.00 97.75 94 PRO A O 1
ATOM 757 N N . ARG A 1 95 ? -9.044 -1.767 -5.969 1.00 96.19 95 ARG A N 1
ATOM 758 C CA . ARG A 1 95 ? -8.128 -2.883 -5.676 1.00 96.19 95 ARG A CA 1
ATOM 759 C C . ARG A 1 95 ? -7.939 -3.859 -6.837 1.00 96.19 95 ARG A C 1
ATOM 761 O O . ARG A 1 95 ? -6.819 -4.214 -7.191 1.00 96.19 95 ARG A O 1
ATOM 768 N N . ASP A 1 96 ? -9.054 -4.323 -7.392 1.00 95.38 96 ASP A N 1
ATOM 769 C CA . ASP A 1 96 ? -9.134 -5.473 -8.290 1.00 95.38 96 ASP A CA 1
ATOM 770 C C . ASP A 1 96 ? -9.505 -5.079 -9.734 1.00 95.38 96 ASP A C 1
ATOM 772 O O . ASP A 1 96 ? -10.023 -3.996 -10.003 1.00 95.38 96 ASP A O 1
ATOM 776 N N . GLY A 1 97 ? -9.291 -6.006 -10.675 1.00 93.19 97 GLY A N 1
ATOM 777 C CA . GLY A 1 97 ? -9.639 -5.852 -12.094 1.00 93.19 97 GLY A CA 1
ATOM 778 C C . GLY A 1 97 ? -8.438 -5.531 -12.986 1.00 93.19 97 GLY A C 1
ATOM 779 O O . GLY A 1 97 ? -7.346 -5.243 -12.510 1.00 93.19 97 GLY A O 1
ATOM 780 N N . SER A 1 98 ? -8.634 -5.570 -14.308 1.00 90.50 98 SER A N 1
ATOM 781 C CA . SER A 1 98 ? -7.560 -5.352 -15.299 1.00 90.50 98 SER A CA 1
ATOM 782 C C . SER A 1 98 ? -7.004 -3.925 -15.323 1.00 90.50 98 SER A C 1
ATOM 784 O O . SER A 1 98 ? -5.997 -3.662 -15.968 1.00 90.50 98 SER A O 1
ATOM 786 N N . SER A 1 99 ? -7.680 -2.990 -14.663 1.00 90.31 99 SER A N 1
ATOM 787 C CA . SER A 1 99 ? -7.221 -1.617 -14.441 1.00 90.31 99 SER A CA 1
ATOM 788 C C . SER A 1 99 ? -7.040 -1.299 -12.959 1.00 90.31 99 SER A C 1
ATOM 790 O O . SER A 1 99 ? -6.809 -0.134 -12.627 1.00 90.31 99 SER A O 1
ATOM 792 N N . GLY A 1 100 ? -7.208 -2.302 -12.093 1.00 96.19 100 GLY A N 1
ATOM 793 C CA . GLY A 1 100 ? -7.113 -2.165 -10.651 1.00 96.19 100 GLY A CA 1
ATOM 794 C C . GLY A 1 100 ? -5.672 -2.097 -10.176 1.00 96.19 100 GLY A C 1
ATOM 795 O O . GLY A 1 100 ? -4.725 -2.351 -10.926 1.00 96.19 100 GLY A O 1
ATOM 796 N N . ASP A 1 101 ? -5.523 -1.745 -8.913 1.00 97.50 101 ASP A N 1
ATOM 797 C CA . ASP A 1 101 ? -4.238 -1.510 -8.283 1.00 97.50 101 ASP A CA 1
ATOM 798 C C . ASP A 1 101 ? -3.351 -2.768 -8.271 1.00 97.50 101 ASP A C 1
ATOM 800 O O . ASP A 1 101 ? -2.218 -2.709 -8.742 1.00 97.50 101 ASP A O 1
ATOM 804 N N . ILE A 1 102 ? -3.884 -3.938 -7.891 1.00 96.44 102 ILE A N 1
ATOM 805 C CA . ILE A 1 102 ? -3.113 -5.199 -7.866 1.00 96.44 102 ILE A CA 1
ATOM 806 C C . ILE A 1 102 ? -2.501 -5.505 -9.239 1.00 96.44 102 ILE A C 1
ATOM 808 O O . ILE A 1 102 ? -1.332 -5.878 -9.339 1.00 96.44 102 ILE A O 1
ATOM 812 N N . TYR A 1 103 ? -3.278 -5.325 -10.312 1.00 96.56 103 TYR A N 1
ATOM 813 C CA . TYR A 1 103 ? -2.808 -5.554 -11.678 1.00 96.56 103 TYR A CA 1
ATOM 814 C C . TYR A 1 103 ? -1.671 -4.592 -12.052 1.00 96.56 103 TYR A C 1
ATOM 816 O O . TYR A 1 103 ? -0.669 -5.008 -12.635 1.00 96.56 103 TYR A O 1
ATOM 824 N N . ARG A 1 104 ? -1.797 -3.311 -11.686 1.00 96.38 104 ARG A N 1
ATOM 825 C CA . ARG A 1 104 ? -0.772 -2.286 -11.942 1.00 96.38 104 ARG A CA 1
ATOM 826 C C . ARG A 1 104 ? 0.507 -2.564 -11.160 1.00 96.38 104 ARG A C 1
ATOM 828 O O . ARG A 1 104 ? 1.586 -2.519 -11.744 1.00 96.38 104 ARG A O 1
ATOM 835 N N . THR A 1 105 ? 0.385 -2.899 -9.880 1.00 97.12 105 THR A N 1
ATOM 836 C CA . THR A 1 105 ? 1.522 -3.207 -9.006 1.00 97.12 105 THR A CA 1
ATOM 837 C C . THR A 1 105 ? 2.219 -4.500 -9.425 1.00 97.12 105 THR A C 1
ATOM 839 O O . THR A 1 105 ? 3.444 -4.552 -9.418 1.00 97.12 105 THR A O 1
ATOM 842 N N . THR A 1 106 ? 1.482 -5.503 -9.912 1.00 96.62 106 THR A N 1
ATOM 843 C CA . THR A 1 106 ? 2.087 -6.697 -10.531 1.00 96.62 106 THR A CA 1
ATOM 844 C C . THR A 1 106 ? 2.925 -6.314 -11.750 1.00 96.62 106 THR A C 1
ATOM 846 O O . THR A 1 106 ? 4.082 -6.705 -11.845 1.00 96.62 106 THR A O 1
ATOM 849 N N . GLY A 1 107 ? 2.392 -5.473 -12.644 1.00 95.06 107 GLY A N 1
ATOM 850 C CA . GLY A 1 107 ? 3.148 -4.976 -13.797 1.00 95.06 107 GLY A CA 1
ATOM 851 C C . GLY A 1 107 ? 4.396 -4.176 -13.405 1.00 95.06 107 GLY A C 1
ATOM 852 O O . GLY A 1 107 ? 5.443 -4.328 -14.029 1.00 95.06 107 GLY A O 1
ATOM 853 N N . LEU A 1 108 ? 4.315 -3.365 -12.345 1.00 95.56 108 LEU A N 1
ATOM 854 C CA . LEU A 1 108 ? 5.467 -2.666 -11.765 1.00 95.56 108 LEU A CA 1
ATOM 855 C C . LEU A 1 108 ? 6.528 -3.664 -11.268 1.00 95.56 108 LEU A C 1
ATOM 857 O O . LEU A 1 108 ? 7.713 -3.505 -11.560 1.00 95.56 108 LEU A O 1
ATOM 861 N N . PHE A 1 109 ? 6.106 -4.694 -10.535 1.00 96.38 109 PHE A N 1
ATOM 862 C CA . PHE A 1 109 ? 6.989 -5.729 -9.998 1.00 96.38 109 PHE A CA 1
ATOM 863 C C . PHE A 1 109 ? 7.655 -6.544 -11.112 1.00 96.38 109 PHE A C 1
ATOM 865 O O . PHE A 1 109 ? 8.845 -6.836 -11.019 1.00 96.38 109 PHE A O 1
ATOM 872 N N . ASP A 1 110 ? 6.938 -6.837 -12.195 1.00 94.56 110 ASP A N 1
ATOM 873 C CA . ASP A 1 110 ? 7.491 -7.524 -13.364 1.00 94.56 110 ASP A CA 1
ATOM 874 C C . ASP A 1 110 ? 8.488 -6.650 -14.141 1.00 94.56 110 ASP A C 1
ATOM 876 O O . ASP A 1 110 ? 9.485 -7.155 -14.662 1.00 94.56 110 ASP A O 1
ATOM 880 N N . ALA A 1 111 ? 8.223 -5.343 -14.228 1.00 94.38 111 ALA A N 1
ATOM 881 C CA . ALA A 1 111 ? 9.020 -4.399 -15.005 1.00 94.38 111 ALA A CA 1
ATOM 882 C C . ALA A 1 111 ? 10.359 -4.033 -14.349 1.00 94.38 111 ALA A C 1
ATOM 884 O O . ALA A 1 111 ? 11.361 -3.839 -15.042 1.00 94.38 111 ALA A O 1
ATOM 885 N N . PHE A 1 112 ? 10.388 -3.908 -13.019 1.00 95.25 112 PHE A N 1
ATOM 886 C CA . PHE A 1 112 ? 11.533 -3.353 -12.301 1.00 95.25 112 PHE A CA 1
ATOM 887 C C . PHE A 1 112 ? 12.269 -4.400 -11.464 1.00 95.25 112 PHE A C 1
ATOM 889 O O . PHE A 1 112 ? 11.817 -4.879 -10.425 1.00 95.25 112 PHE A O 1
ATOM 896 N N . SER A 1 113 ? 13.497 -4.700 -11.883 1.00 93.06 113 SER A N 1
ATOM 897 C CA . SER A 1 113 ? 14.408 -5.614 -11.183 1.00 93.06 113 SER A CA 1
ATOM 898 C C . SER A 1 113 ? 14.961 -5.085 -9.849 1.00 93.06 113 SER A C 1
ATOM 900 O O . SER A 1 113 ? 15.536 -5.854 -9.078 1.00 93.06 113 SER A O 1
ATOM 902 N N . GLU A 1 114 ? 14.781 -3.805 -9.546 1.00 94.75 114 GLU A N 1
ATOM 903 C CA . GLU A 1 114 ? 15.066 -3.216 -8.241 1.00 94.75 114 GLU A CA 1
ATOM 904 C C . GLU A 1 114 ? 14.024 -2.129 -7.962 1.00 94.75 114 GLU A C 1
ATOM 906 O O . GLU A 1 114 ? 13.821 -1.224 -8.773 1.00 94.75 114 GLU A O 1
ATOM 911 N N . ILE A 1 115 ? 13.356 -2.255 -6.817 1.00 97.19 115 ILE A N 1
ATOM 912 C CA . ILE A 1 115 ? 12.366 -1.314 -6.296 1.00 97.19 115 ILE A CA 1
ATOM 913 C C . ILE A 1 115 ? 12.824 -0.972 -4.886 1.00 97.19 115 ILE A C 1
ATOM 915 O O . ILE A 1 115 ? 13.034 -1.869 -4.071 1.00 97.19 115 ILE A O 1
ATOM 919 N N . ARG A 1 116 ? 13.045 0.307 -4.599 1.00 97.44 116 ARG A N 1
ATOM 920 C CA . ARG A 1 116 ? 13.622 0.748 -3.327 1.00 97.44 116 ARG A CA 1
ATOM 921 C C . ARG A 1 116 ? 12.817 1.888 -2.745 1.00 97.44 116 ARG A C 1
ATOM 923 O O . ARG A 1 116 ? 12.635 2.909 -3.397 1.00 97.44 116 ARG A O 1
ATOM 930 N N . LEU A 1 117 ? 12.379 1.715 -1.502 1.00 96.25 117 LEU A N 1
ATOM 931 C CA . LEU A 1 117 ? 11.779 2.769 -0.692 1.00 96.25 117 LEU A CA 1
ATOM 932 C C . LEU A 1 117 ? 12.854 3.279 0.273 1.00 96.25 117 LEU A C 1
ATOM 934 O O . LEU A 1 117 ? 12.816 3.001 1.475 1.00 96.25 117 LEU A O 1
ATOM 938 N N . ASP A 1 118 ? 13.867 3.964 -0.277 1.00 90.50 118 ASP A N 1
ATOM 939 C CA . ASP A 1 118 ? 15.062 4.385 0.475 1.00 90.50 118 ASP A CA 1
ATOM 940 C C . ASP A 1 118 ? 14.721 5.385 1.583 1.00 90.50 118 ASP A C 1
ATOM 942 O O . ASP A 1 118 ? 15.373 5.413 2.627 1.00 90.50 118 ASP A O 1
ATOM 946 N N . THR A 1 119 ? 13.666 6.178 1.378 1.00 96.38 119 THR A N 1
ATOM 947 C CA . THR A 1 119 ? 12.978 6.879 2.464 1.00 96.38 119 THR A CA 1
ATOM 948 C C . THR A 1 119 ? 11.616 6.232 2.665 1.00 96.38 119 THR A C 1
ATOM 950 O O . THR A 1 119 ? 10.843 6.104 1.719 1.00 96.38 119 THR A O 1
ATOM 953 N N . TRP A 1 120 ? 11.329 5.846 3.905 1.00 97.81 120 TRP A N 1
ATOM 954 C CA . TRP A 1 120 ? 10.026 5.365 4.351 1.00 97.81 120 TRP A CA 1
ATOM 955 C C . TRP A 1 120 ? 9.854 5.755 5.814 1.00 97.81 120 TRP A C 1
ATOM 957 O O . TRP A 1 120 ? 10.385 5.095 6.710 1.00 97.81 120 TRP A O 1
ATOM 967 N N . VAL A 1 121 ? 9.176 6.876 6.053 1.00 98.31 121 VAL A N 1
ATOM 968 C CA . VAL A 1 121 ? 9.019 7.453 7.393 1.00 98.31 121 VAL A CA 1
ATOM 969 C C . VAL A 1 121 ? 7.531 7.592 7.706 1.00 98.31 121 VAL A C 1
ATOM 971 O O . VAL A 1 121 ? 6.921 8.595 7.332 1.00 98.31 121 VAL A O 1
ATOM 974 N N . PRO A 1 122 ? 6.930 6.591 8.374 1.00 98.06 122 PRO A N 1
ATOM 975 C CA . PRO A 1 122 ? 5.551 6.667 8.829 1.00 98.06 122 PRO A CA 1
ATOM 976 C C . PRO A 1 122 ? 5.395 7.637 10.000 1.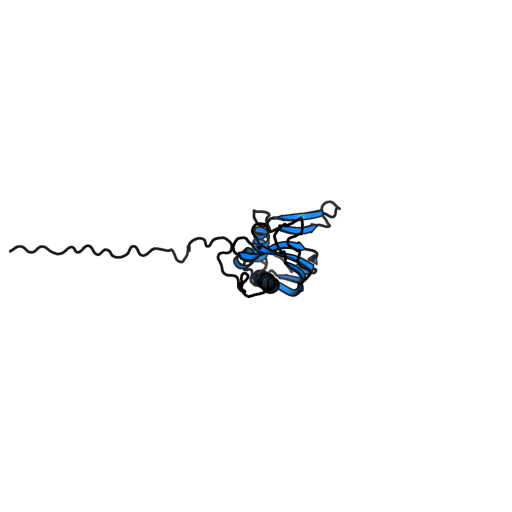00 98.06 122 PRO A C 1
ATOM 978 O O . PRO A 1 122 ? 6.088 7.520 11.012 1.00 98.06 122 PRO A O 1
ATOM 981 N N . ALA A 1 123 ? 4.440 8.554 9.887 1.00 98.31 123 ALA A N 1
ATOM 982 C CA . ALA A 1 123 ? 4.016 9.453 10.949 1.00 98.31 123 ALA A CA 1
ATOM 983 C C . ALA A 1 123 ? 2.525 9.240 11.236 1.00 98.31 123 ALA A C 1
ATOM 985 O O . ALA A 1 123 ? 1.661 9.583 10.421 1.00 98.31 123 ALA A O 1
ATOM 986 N N . ARG A 1 124 ? 2.228 8.678 12.410 1.00 97.94 124 ARG A N 1
ATOM 987 C CA . ARG A 1 124 ? 0.854 8.476 12.878 1.00 97.94 124 ARG A CA 1
ATOM 988 C C . ARG A 1 124 ? 0.133 9.817 13.019 1.00 97.94 124 ARG A C 1
ATOM 990 O O . ARG A 1 124 ? 0.704 10.761 13.564 1.00 97.94 124 ARG A O 1
ATOM 997 N N . GLN A 1 125 ? -1.104 9.867 12.543 1.00 97.88 125 GLN A N 1
ATOM 998 C CA . GLN A 1 125 ? -2.034 10.980 12.720 1.00 97.88 125 GLN A CA 1
ATOM 999 C C . GLN A 1 125 ? -3.136 10.589 13.715 1.00 97.88 125 GLN A C 1
ATOM 1001 O O . GLN A 1 125 ? -3.167 9.460 14.210 1.00 97.88 125 GLN A O 1
ATOM 1006 N N . ASP A 1 126 ? -4.040 11.519 14.016 1.00 95.94 126 ASP A N 1
ATOM 1007 C CA . ASP A 1 126 ? -5.231 11.195 14.797 1.00 95.94 126 ASP A CA 1
ATOM 1008 C C . ASP A 1 126 ? -6.114 10.206 14.024 1.00 95.94 126 ASP A C 1
ATOM 1010 O O . ASP A 1 126 ? -6.438 10.424 12.855 1.00 95.94 126 ASP A O 1
ATOM 1014 N N . SER A 1 127 ? -6.486 9.106 14.678 1.00 95.06 127 SER A N 1
ATOM 1015 C CA . SER A 1 127 ? -7.356 8.084 14.094 1.00 95.06 127 SER A CA 1
ATOM 1016 C C . SER A 1 127 ? -8.762 8.632 13.861 1.00 95.06 127 SER A C 1
ATOM 1018 O O . SER A 1 127 ? -9.297 9.392 14.675 1.00 95.06 127 SER A O 1
ATOM 1020 N N . GLU A 1 128 ? -9.406 8.192 12.784 1.00 95.88 128 GLU A N 1
ATOM 1021 C CA . GLU A 1 128 ? -10.803 8.522 12.521 1.00 95.88 128 GLU A CA 1
ATOM 1022 C C . GLU A 1 128 ? -11.694 7.631 13.395 1.00 95.88 128 GLU A C 1
ATOM 1024 O O . GLU A 1 128 ? -11.592 6.401 13.398 1.00 95.88 128 GLU A O 1
ATOM 1029 N N . ALA A 1 129 ? -12.544 8.270 14.197 1.00 92.31 129 ALA A N 1
ATOM 1030 C CA . ALA A 1 129 ? -13.335 7.593 15.214 1.00 92.31 129 ALA A CA 1
ATOM 1031 C C . ALA A 1 129 ? -14.552 6.860 14.626 1.00 92.31 129 ALA A C 1
ATOM 1033 O O . ALA A 1 129 ? -15.050 7.188 13.554 1.00 92.31 129 ALA A O 1
ATOM 1034 N N . VAL A 1 130 ? -15.139 5.961 15.421 1.00 91.06 130 VAL A N 1
ATOM 1035 C CA . VAL A 1 130 ? -16.373 5.220 15.076 1.00 91.06 130 VAL A CA 1
ATOM 1036 C C . VAL A 1 130 ? -17.583 6.104 14.751 1.00 91.06 130 VAL A C 1
ATOM 1038 O O . VAL A 1 130 ? -18.582 5.621 14.223 1.00 91.06 130 VAL A O 1
ATOM 1041 N N . THR A 1 131 ? -17.533 7.386 15.115 1.00 89.69 131 THR A N 1
ATOM 1042 C CA . THR A 1 131 ? -18.587 8.372 14.854 1.00 89.69 131 THR A CA 1
ATOM 1043 C C . THR A 1 131 ? -18.429 9.084 13.512 1.00 89.69 131 THR A C 1
ATOM 1045 O O . THR A 1 131 ? -19.280 9.907 13.177 1.00 89.69 131 THR A O 1
ATOM 1048 N N . THR A 1 132 ? -17.355 8.824 12.763 1.00 91.94 132 THR A N 1
ATOM 1049 C CA . THR A 1 132 ? -17.134 9.427 11.448 1.00 91.94 132 THR A CA 1
ATOM 1050 C C . THR A 1 132 ? -18.217 8.950 10.468 1.00 91.94 132 THR A C 1
ATOM 1052 O O . THR A 1 132 ? -18.389 7.742 10.299 1.00 91.94 132 THR A O 1
ATOM 1055 N N . PRO A 1 133 ? -18.962 9.864 9.810 1.00 92.25 133 PRO A N 1
ATOM 1056 C CA . PRO A 1 133 ? -20.058 9.492 8.908 1.00 92.25 133 PRO A CA 1
ATOM 1057 C C . PRO A 1 133 ? -19.649 8.630 7.708 1.00 92.25 133 PRO A C 1
ATOM 1059 O O . PRO A 1 133 ? -20.485 7.902 7.181 1.00 92.25 133 PRO A O 1
ATOM 1062 N N . GLU A 1 134 ? -18.391 8.720 7.273 1.00 89.81 134 GLU A N 1
ATOM 1063 C CA . GLU A 1 134 ? -17.850 7.983 6.122 1.00 89.81 134 GLU A CA 1
ATOM 1064 C C . GLU A 1 134 ? -17.698 6.479 6.401 1.00 89.81 134 GLU A C 1
ATOM 1066 O O . GLU A 1 134 ? -17.859 5.669 5.492 1.00 89.81 134 GLU A O 1
ATOM 1071 N N . HIS A 1 135 ? -17.444 6.095 7.656 1.00 90.06 135 HIS A N 1
ATOM 1072 C CA . HIS A 1 135 ? -17.221 4.705 8.071 1.00 90.06 135 HIS A CA 1
ATOM 1073 C C . HIS A 1 135 ? -17.811 4.438 9.477 1.00 90.06 135 HIS A C 1
ATOM 1075 O O . HIS A 1 135 ? -17.095 4.186 10.454 1.00 90.06 135 HIS A O 1
ATOM 1081 N N . PRO A 1 136 ? -19.147 4.507 9.625 1.00 91.81 136 PRO A N 1
ATOM 1082 C CA . PRO A 1 136 ? -19.788 4.436 10.932 1.00 91.81 136 PRO A CA 1
ATOM 1083 C C . PRO A 1 136 ? -19.537 3.084 11.611 1.00 91.81 136 PRO A C 1
ATOM 1085 O O . PRO A 1 136 ? -19.781 2.025 11.037 1.00 91.81 136 PRO A O 1
ATOM 1088 N N . GLY A 1 137 ? -19.102 3.123 12.871 1.00 91.75 137 GLY A N 1
ATOM 1089 C CA . GLY A 1 137 ? -18.808 1.928 13.667 1.00 91.75 137 GLY A CA 1
ATOM 1090 C C . GLY A 1 137 ? -17.398 1.359 13.487 1.00 91.75 137 GLY A C 1
ATOM 1091 O O . GLY A 1 137 ? -17.056 0.401 14.178 1.00 91.75 137 GLY A O 1
ATOM 1092 N N . GLU A 1 138 ? -16.569 1.954 12.628 1.00 92.81 138 GLU A N 1
ATOM 1093 C CA . GLU A 1 138 ? -15.188 1.528 12.385 1.00 92.81 138 GLU A CA 1
ATOM 1094 C C . GLU A 1 138 ? -14.190 2.577 12.882 1.00 92.81 138 GLU A C 1
ATOM 1096 O O . GLU A 1 138 ? -14.420 3.777 12.747 1.00 92.81 138 GLU A O 1
ATOM 1101 N N . ILE A 1 139 ? -13.068 2.121 13.446 1.00 93.88 139 ILE A N 1
ATOM 1102 C CA . ILE A 1 139 ? -11.898 2.967 13.707 1.00 93.88 139 ILE A CA 1
ATOM 1103 C C . ILE A 1 139 ? -10.948 2.807 12.529 1.00 93.88 139 ILE A C 1
ATOM 1105 O O . ILE A 1 139 ? -10.607 1.674 12.172 1.00 93.88 139 ILE A O 1
ATOM 1109 N N . TRP A 1 140 ? -10.522 3.922 11.944 1.00 97.69 140 TRP A N 1
ATOM 1110 C CA . TRP A 1 140 ? -9.499 3.929 10.905 1.00 97.69 140 TRP A CA 1
ATOM 1111 C C . TRP A 1 140 ? -8.232 4.593 11.455 1.00 97.69 140 TRP A C 1
ATOM 1113 O O . TRP A 1 140 ? -8.233 5.761 11.840 1.00 97.69 140 TRP A O 1
ATOM 1123 N N . GLU A 1 141 ? -7.137 3.838 11.510 1.00 98.19 141 GLU A N 1
ATOM 1124 C CA . GLU A 1 141 ? -5.811 4.370 11.817 1.00 98.19 141 GLU A CA 1
ATOM 1125 C C . GLU A 1 141 ? -5.290 5.143 10.602 1.00 98.19 141 GLU A C 1
ATOM 1127 O O . GLU A 1 1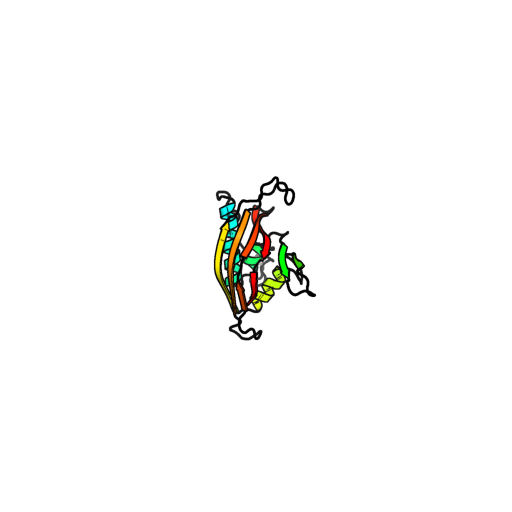41 ? -5.257 4.614 9.487 1.00 98.19 141 GLU A O 1
ATOM 1132 N N . VAL A 1 142 ? -4.856 6.385 10.823 1.00 98.50 142 VAL A N 1
ATOM 1133 C CA . VAL A 1 142 ? -4.395 7.285 9.761 1.00 98.50 142 VAL A CA 1
ATOM 1134 C C . VAL A 1 142 ? -2.894 7.509 9.881 1.00 98.50 142 VAL A C 1
ATOM 1136 O O . VAL A 1 142 ? -2.375 7.864 10.942 1.00 98.50 142 VAL A O 1
ATOM 1139 N N . TRP A 1 143 ? -2.182 7.312 8.777 1.00 98.69 143 TRP A N 1
ATOM 1140 C CA . TRP A 1 143 ? -0.730 7.421 8.717 1.00 98.69 143 TRP A CA 1
ATOM 1141 C C . TRP A 1 143 ? -0.306 8.233 7.506 1.00 98.69 143 TRP A C 1
ATOM 1143 O O . TRP A 1 143 ? -0.648 7.900 6.377 1.00 98.69 143 TRP A O 1
ATOM 1153 N N . LEU A 1 144 ? 0.489 9.272 7.739 1.00 98.62 144 LEU A N 1
ATOM 1154 C CA . LEU A 1 144 ? 1.153 10.012 6.676 1.00 98.62 144 LEU A CA 1
ATOM 1155 C C . LEU A 1 144 ? 2.575 9.473 6.535 1.00 98.62 144 LEU A C 1
ATOM 1157 O O . LEU A 1 144 ? 3.355 9.522 7.485 1.00 98.62 144 LEU A O 1
ATOM 1161 N N . VAL A 1 145 ? 2.916 8.935 5.371 1.00 98.62 145 VAL A N 1
ATOM 1162 C CA . VAL A 1 145 ? 4.232 8.354 5.104 1.00 98.62 145 VAL A CA 1
ATOM 1163 C C . VAL A 1 145 ? 4.982 9.248 4.135 1.00 98.62 145 VAL A C 1
ATOM 1165 O O . VAL A 1 145 ? 4.573 9.407 2.987 1.00 98.62 145 VAL A O 1
ATOM 1168 N N . THR A 1 146 ? 6.110 9.794 4.579 1.00 98.44 146 THR A N 1
ATOM 1169 C CA . THR A 1 146 ? 7.065 10.448 3.678 1.00 98.44 146 THR A CA 1
ATOM 1170 C C . THR A 1 146 ? 7.941 9.385 3.039 1.00 98.44 146 THR A C 1
ATOM 1172 O O . THR A 1 146 ? 8.539 8.568 3.752 1.00 98.44 146 THR A O 1
ATOM 1175 N N . PHE A 1 147 ? 8.044 9.402 1.711 1.00 97.81 147 PHE A N 1
ATOM 1176 C CA . PHE A 1 147 ? 8.787 8.385 0.982 1.00 97.81 147 PHE A CA 1
ATOM 1177 C C . PHE A 1 147 ? 9.628 8.927 -0.176 1.00 97.81 147 PHE A C 1
ATOM 1179 O O . PHE A 1 147 ? 9.398 10.014 -0.710 1.00 97.81 147 PHE A O 1
ATOM 1186 N N . TYR A 1 148 ? 10.610 8.114 -0.559 1.00 97.62 148 TYR A N 1
ATOM 1187 C CA . TYR A 1 148 ? 11.374 8.236 -1.795 1.00 97.62 148 TYR A CA 1
ATOM 1188 C C . TYR A 1 148 ? 11.466 6.847 -2.420 1.00 97.62 148 TYR A C 1
ATOM 1190 O O . TYR A 1 148 ? 12.018 5.929 -1.808 1.00 97.62 148 TYR A O 1
ATOM 1198 N N . LEU A 1 149 ? 10.884 6.716 -3.607 1.00 97.12 149 LEU A N 1
ATOM 1199 C CA . LEU A 1 149 ? 10.825 5.513 -4.418 1.00 97.12 149 LEU A CA 1
ATOM 1200 C C . LEU A 1 149 ? 11.843 5.619 -5.554 1.00 97.12 149 LEU A C 1
ATOM 1202 O O . LEU A 1 149 ? 11.840 6.596 -6.299 1.00 97.12 149 LEU A O 1
ATOM 1206 N N . SER A 1 150 ? 12.655 4.580 -5.715 1.00 96.50 150 SER A N 1
ATOM 1207 C CA . SER A 1 150 ? 13.579 4.400 -6.832 1.00 96.50 150 SER A CA 1
ATOM 1208 C C . SER A 1 150 ? 13.286 3.077 -7.536 1.00 96.50 150 SER A C 1
ATOM 1210 O O . SER A 1 150 ? 13.142 2.037 -6.886 1.00 96.50 150 SER A O 1
ATOM 1212 N N . LEU A 1 151 ? 13.167 3.127 -8.862 1.00 95.75 151 LEU A N 1
ATOM 1213 C CA . LEU A 1 151 ? 12.812 2.002 -9.726 1.00 95.75 151 LEU A CA 1
ATOM 1214 C C . LEU A 1 151 ? 13.884 1.812 -10.800 1.00 95.75 151 LEU A C 1
ATOM 1216 O O . LEU A 1 151 ? 14.210 2.753 -11.532 1.00 95.75 151 LEU A O 1
ATOM 1220 N N . ARG A 1 152 ? 14.421 0.593 -10.927 1.00 94.44 152 ARG A N 1
ATOM 1221 C CA . ARG A 1 152 ? 15.481 0.269 -11.896 1.00 94.44 152 ARG A CA 1
ATOM 1222 C C . ARG A 1 152 ? 15.241 -1.058 -12.613 1.00 94.44 152 ARG A C 1
ATOM 1224 O O . ARG A 1 152 ? 15.072 -2.109 -11.989 1.00 94.44 152 ARG A O 1
ATOM 1231 N N . ASP A 1 153 ? 15.300 -1.012 -13.941 1.00 93.50 153 ASP A N 1
ATOM 1232 C CA . ASP A 1 153 ? 15.373 -2.192 -14.808 1.00 93.50 153 ASP A CA 1
ATOM 1233 C C . ASP A 1 153 ? 16.841 -2.489 -15.153 1.00 93.50 153 ASP A C 1
ATOM 1235 O O . ASP A 1 153 ? 17.374 -2.093 -16.185 1.00 93.50 153 ASP A O 1
ATOM 1239 N N . LEU A 1 154 ? 17.512 -3.207 -14.257 1.00 87.44 154 LEU A N 1
ATOM 1240 C CA . LEU A 1 154 ? 18.895 -3.657 -14.402 1.00 87.44 154 LEU A CA 1
ATOM 1241 C C . LEU A 1 154 ? 19.057 -4.698 -15.517 1.00 87.44 154 LEU A C 1
ATOM 1243 O O . LEU A 1 154 ? 20.172 -4.931 -15.980 1.00 87.44 154 LEU A O 1
ATOM 1247 N N . THR A 1 155 ? 17.966 -5.351 -15.930 1.00 87.00 155 THR A N 1
ATOM 1248 C CA . THR A 1 155 ? 17.990 -6.355 -17.001 1.00 87.00 155 THR A CA 1
ATOM 1249 C C . THR A 1 155 ? 17.897 -5.722 -18.385 1.00 87.00 155 THR A C 1
ATOM 1251 O O . THR A 1 155 ? 18.341 -6.320 -19.365 1.00 87.00 155 THR A O 1
ATOM 1254 N N . GLY A 1 156 ? 17.319 -4.520 -18.467 1.00 84.81 156 GLY A N 1
ATOM 1255 C CA . GLY A 1 156 ? 16.993 -3.835 -19.713 1.00 84.81 156 GLY A CA 1
ATOM 1256 C C . GLY A 1 156 ? 15.849 -4.487 -20.495 1.00 84.81 156 GLY A C 1
ATOM 1257 O O . GLY A 1 156 ? 15.613 -4.095 -21.639 1.00 84.81 156 GLY A O 1
ATOM 1258 N N . ALA A 1 157 ? 15.145 -5.470 -19.920 1.00 86.06 157 ALA A N 1
ATOM 1259 C CA . ALA A 1 157 ? 14.076 -6.212 -20.590 1.00 86.06 157 ALA A CA 1
ATOM 1260 C C . ALA A 1 157 ? 12.908 -5.311 -21.019 1.00 86.06 157 ALA A C 1
ATOM 1262 O O . ALA A 1 157 ? 12.263 -5.583 -22.031 1.00 86.06 157 ALA A O 1
ATOM 1263 N N . TYR A 1 158 ? 12.685 -4.216 -20.291 1.00 88.62 158 TYR A N 1
ATOM 1264 C CA . TYR A 1 158 ? 11.645 -3.226 -20.560 1.00 88.62 158 TYR A CA 1
ATOM 1265 C C . TYR A 1 158 ? 12.216 -1.886 -21.042 1.00 88.62 158 TYR A C 1
ATOM 1267 O O . TYR A 1 158 ? 11.460 -0.977 -21.377 1.00 88.62 158 TYR A O 1
ATOM 1275 N N . SER A 1 159 ? 13.547 -1.770 -21.142 1.00 86.38 159 SER A N 1
ATOM 1276 C CA . SER A 1 159 ? 14.255 -0.567 -21.608 1.00 86.38 159 SER A CA 1
ATOM 1277 C C . SER A 1 159 ? 13.968 0.692 -20.775 1.00 86.38 159 SER A C 1
ATOM 1279 O O . SER A 1 159 ? 14.029 1.814 -21.283 1.00 86.38 159 SER A O 1
ATOM 1281 N N . TYR A 1 160 ? 13.694 0.517 -19.482 1.00 85.50 160 TYR A N 1
ATOM 1282 C CA . TYR A 1 160 ? 13.561 1.621 -18.537 1.00 85.50 160 TYR A CA 1
ATOM 1283 C C . TYR A 1 160 ? 14.934 2.026 -17.985 1.00 85.50 160 TYR A C 1
ATOM 1285 O O . TYR A 1 160 ? 15.691 1.179 -17.523 1.00 85.50 160 TYR A O 1
ATOM 1293 N N . GLN A 1 161 ? 15.274 3.320 -18.030 1.00 75.56 161 GLN A N 1
ATOM 1294 C CA . GLN A 1 161 ? 16.579 3.802 -17.549 1.00 75.56 161 GLN A CA 1
ATOM 1295 C C . GLN A 1 161 ? 16.631 3.904 -16.018 1.00 75.56 161 GLN A C 1
ATOM 1297 O O . GLN A 1 161 ? 17.505 3.302 -15.404 1.00 75.56 161 GLN A O 1
ATOM 1302 N N . GLN A 1 162 ? 15.701 4.646 -15.415 1.00 86.69 162 GLN A N 1
ATOM 1303 C CA . GLN A 1 162 ? 15.465 4.774 -13.971 1.00 86.69 162 GLN A CA 1
ATOM 1304 C C . GLN A 1 162 ? 14.227 5.662 -13.795 1.00 86.69 162 GLN A C 1
ATOM 1306 O O . GLN A 1 162 ? 14.065 6.612 -14.559 1.00 86.69 162 GLN A O 1
ATOM 1311 N N . PHE A 1 163 ? 13.381 5.374 -12.808 1.00 91.38 163 PHE A N 1
ATOM 1312 C CA . PHE A 1 163 ? 12.306 6.283 -12.397 1.00 91.38 163 PHE A CA 1
ATOM 1313 C C . PHE A 1 163 ? 12.389 6.555 -10.911 1.00 91.38 163 PHE A C 1
ATOM 1315 O O . PHE A 1 163 ? 12.768 5.680 -10.128 1.00 91.38 163 PHE A O 1
ATOM 1322 N N . GLU A 1 164 ? 11.996 7.763 -10.535 1.00 93.88 164 GLU A N 1
ATOM 1323 C CA . GLU A 1 164 ? 11.973 8.185 -9.148 1.00 93.88 164 GLU A CA 1
ATOM 1324 C C . GLU A 1 164 ? 10.661 8.895 -8.838 1.00 93.88 164 GLU A C 1
ATOM 1326 O O . GLU A 1 164 ? 10.131 9.659 -9.647 1.00 93.88 164 GLU A O 1
ATOM 1331 N N . ALA A 1 165 ? 10.143 8.656 -7.640 1.00 93.81 165 ALA A N 1
ATOM 1332 C CA . ALA A 1 165 ? 9.017 9.398 -7.101 1.00 93.81 165 ALA A CA 1
ATOM 1333 C C . ALA A 1 165 ? 9.297 9.753 -5.647 1.00 93.81 165 ALA A C 1
ATOM 1335 O O . ALA A 1 165 ? 9.866 8.963 -4.894 1.00 93.81 165 ALA A O 1
ATOM 1336 N N . SER A 1 166 ? 8.910 10.953 -5.239 1.00 95.31 166 SER A N 1
ATOM 1337 C CA . SER A 1 166 ? 9.070 11.384 -3.854 1.00 95.31 166 SER A CA 1
ATOM 1338 C C . SER A 1 166 ? 7.880 12.204 -3.408 1.00 95.31 166 SER A C 1
ATOM 1340 O O . SER A 1 166 ? 7.328 12.973 -4.194 1.00 95.31 166 SER A O 1
ATOM 1342 N N . GLY A 1 167 ? 7.514 12.078 -2.140 1.00 95.44 167 GLY A N 1
ATOM 1343 C CA . GLY A 1 167 ? 6.437 12.865 -1.567 1.00 95.44 167 GLY A CA 1
ATOM 1344 C C . GLY A 1 167 ? 5.824 12.195 -0.356 1.00 95.44 167 GLY A C 1
ATOM 1345 O O . GLY A 1 167 ? 6.530 11.600 0.462 1.00 95.44 167 GLY A O 1
ATOM 1346 N N . MET A 1 168 ? 4.511 12.347 -0.235 1.00 97.00 168 MET A N 1
ATOM 1347 C CA . MET A 1 168 ? 3.741 11.835 0.888 1.00 97.00 168 MET A CA 1
ATOM 1348 C C . MET A 1 168 ? 2.643 10.903 0.397 1.00 97.00 168 MET A C 1
ATOM 1350 O O . MET A 1 168 ? 2.026 11.160 -0.633 1.00 97.00 168 MET A O 1
ATOM 1354 N N . ALA A 1 169 ? 2.376 9.867 1.179 1.00 98.12 169 ALA A N 1
ATOM 1355 C CA . ALA A 1 169 ? 1.244 8.976 1.005 1.00 98.12 169 ALA A CA 1
ATOM 1356 C C . ALA A 1 169 ? 0.424 8.949 2.297 1.00 98.12 169 ALA A C 1
ATOM 1358 O O . ALA A 1 169 ? 0.968 8.678 3.372 1.00 98.12 169 ALA A O 1
ATOM 1359 N N . LEU A 1 170 ? -0.869 9.247 2.206 1.00 98.56 170 LEU A N 1
ATOM 1360 C CA . LEU A 1 170 ? -1.805 9.095 3.313 1.00 98.56 170 LEU A CA 1
ATOM 1361 C C . LEU A 1 170 ? -2.415 7.693 3.245 1.00 98.56 170 LEU A C 1
ATOM 1363 O O . LEU A 1 170 ? -3.096 7.347 2.283 1.00 98.56 170 LEU A O 1
ATOM 1367 N N . PHE A 1 171 ? -2.192 6.892 4.278 1.00 98.75 171 PHE A N 1
ATOM 1368 C CA . PHE A 1 171 ? -2.782 5.569 4.422 1.00 98.75 171 PHE A CA 1
ATOM 1369 C C . PHE A 1 171 ? -3.861 5.601 5.495 1.00 98.75 171 PHE A C 1
ATOM 1371 O O . PHE A 1 171 ? -3.598 5.990 6.635 1.00 98.75 171 PHE A O 1
ATOM 1378 N N . LYS A 1 172 ? -5.057 5.133 5.138 1.00 98.56 172 LYS A N 1
ATOM 1379 C CA . LYS A 1 172 ? -6.118 4.805 6.089 1.00 98.56 172 LYS A CA 1
ATOM 1380 C C . LYS A 1 172 ? -6.216 3.290 6.209 1.00 98.56 172 LYS A C 1
ATOM 1382 O O . LYS A 1 172 ? -6.336 2.579 5.206 1.00 98.56 172 LYS A O 1
ATOM 1387 N N . ILE A 1 173 ? -6.120 2.795 7.437 1.00 98.62 173 ILE A N 1
ATOM 1388 C CA . ILE A 1 173 ? -6.000 1.371 7.752 1.00 98.62 173 ILE A CA 1
ATOM 1389 C C . ILE A 1 173 ? -7.102 1.009 8.737 1.00 98.62 173 ILE A C 1
ATOM 1391 O O . ILE A 1 173 ? -7.261 1.666 9.761 1.00 98.62 173 ILE A O 1
ATOM 1395 N N . ARG A 1 174 ? -7.839 -0.061 8.456 1.00 97.25 174 ARG A N 1
ATOM 1396 C CA . ARG A 1 174 ? -8.916 -0.545 9.324 1.00 97.25 174 ARG A CA 1
ATOM 1397 C C . ARG A 1 174 ? -8.753 -2.020 9.631 1.00 97.25 174 ARG A C 1
ATOM 1399 O O . ARG A 1 174 ? -8.029 -2.737 8.941 1.00 97.25 174 ARG A O 1
ATOM 1406 N N . LYS A 1 175 ? -9.490 -2.493 10.630 1.00 96.31 175 LYS A N 1
ATOM 1407 C CA . LYS A 1 175 ? -9.651 -3.922 10.890 1.00 96.31 175 LYS A CA 1
ATOM 1408 C C . LYS A 1 175 ? -10.712 -4.510 9.956 1.00 96.31 175 LYS A C 1
ATOM 1410 O O . LYS A 1 175 ? -11.894 -4.215 10.101 1.00 96.31 175 LYS A O 1
ATOM 1415 N N . SER A 1 176 ? -10.289 -5.350 9.019 1.00 94.38 176 SER A N 1
ATOM 1416 C CA . SER A 1 176 ? -11.165 -6.081 8.104 1.00 94.38 176 SER A CA 1
ATOM 1417 C C . SER A 1 176 ? -12.075 -7.080 8.852 1.00 94.38 176 SER A C 1
ATOM 1419 O O . SER A 1 176 ? -11.764 -7.482 9.980 1.00 94.38 176 SER A O 1
ATOM 1421 N N . PRO A 1 177 ? -13.168 -7.568 8.225 1.00 92.06 177 PRO A N 1
ATOM 1422 C CA . PRO A 1 177 ? -14.106 -8.514 8.849 1.00 92.06 177 PRO A CA 1
ATOM 1423 C C . PRO A 1 177 ? -13.492 -9.840 9.328 1.00 92.06 177 PRO A C 1
ATOM 1425 O O . PRO A 1 177 ? -14.020 -10.474 10.240 1.00 92.06 177 PRO A O 1
ATOM 1428 N N . ASP A 1 178 ? -12.374 -10.266 8.737 1.00 91.50 178 ASP A N 1
ATOM 1429 C CA . ASP A 1 178 ? -11.616 -11.457 9.143 1.00 91.50 178 ASP A CA 1
ATOM 1430 C C . ASP A 1 178 ? -10.657 -11.203 10.327 1.00 91.50 178 ASP A C 1
ATOM 1432 O O . ASP A 1 178 ? -9.943 -12.105 10.765 1.00 91.50 178 ASP A O 1
ATOM 1436 N N . GLY A 1 179 ? -10.652 -9.981 10.868 1.00 92.81 179 GLY A N 1
ATOM 1437 C CA . GLY A 1 179 ? -9.899 -9.581 12.050 1.00 92.81 179 GLY A CA 1
ATOM 1438 C C . GLY A 1 179 ? -8.478 -9.082 11.785 1.00 92.81 179 GLY A C 1
ATOM 1439 O O . GLY A 1 179 ? -7.805 -8.712 12.750 1.00 92.81 179 GLY A O 1
ATOM 1440 N N . TYR A 1 180 ? -8.027 -9.047 10.530 1.00 95.06 180 TYR A N 1
ATOM 1441 C CA . TYR A 1 180 ? -6.726 -8.497 10.146 1.00 95.06 180 TYR A CA 1
ATOM 1442 C C . TYR A 1 180 ? -6.820 -7.002 9.848 1.00 95.06 180 TYR A C 1
ATOM 1444 O O . TYR A 1 180 ? -7.799 -6.536 9.275 1.00 95.06 180 TYR A O 1
ATOM 1452 N N . TRP A 1 181 ? -5.794 -6.247 10.223 1.00 97.50 181 TRP A N 1
ATOM 1453 C CA . TRP A 1 181 ? -5.649 -4.847 9.842 1.00 97.50 181 TRP A CA 1
ATOM 1454 C C . TRP A 1 181 ? -5.144 -4.737 8.407 1.00 97.50 181 TRP A C 1
ATOM 1456 O O . TRP A 1 181 ? -4.181 -5.412 8.049 1.00 97.50 181 TRP A O 1
ATOM 1466 N N . ARG A 1 182 ? -5.783 -3.893 7.592 1.00 97.88 182 ARG A N 1
ATOM 1467 C CA . ARG A 1 182 ? -5.441 -3.685 6.180 1.00 97.88 182 ARG A CA 1
ATOM 1468 C C . ARG A 1 182 ? -5.713 -2.257 5.724 1.00 97.88 182 ARG A C 1
ATOM 1470 O O . ARG A 1 182 ? -6.544 -1.553 6.295 1.00 97.88 182 ARG A O 1
ATOM 1477 N N . ILE A 1 183 ? -5.000 -1.837 4.685 1.00 98.69 183 ILE A N 1
ATOM 1478 C CA . ILE A 1 183 ? -5.176 -0.543 4.027 1.00 98.69 183 ILE A CA 1
ATOM 1479 C C . ILE A 1 183 ? -6.517 -0.567 3.297 1.00 98.69 183 ILE A C 1
ATOM 1481 O O . ILE A 1 183 ? -6.733 -1.410 2.429 1.00 98.69 183 ILE A O 1
ATOM 1485 N N . VAL A 1 184 ? -7.403 0.366 3.636 1.00 98.19 184 VAL A N 1
ATOM 1486 C CA . VAL A 1 184 ? -8.675 0.588 2.930 1.00 98.19 184 VAL A CA 1
ATOM 1487 C C . VAL A 1 184 ? -8.588 1.787 1.987 1.00 98.19 184 VAL A C 1
ATOM 1489 O O . VAL A 1 184 ? -9.286 1.837 0.979 1.00 98.19 184 VAL A O 1
ATOM 1492 N N . ARG A 1 185 ? -7.682 2.734 2.253 1.00 98.38 185 ARG A N 1
ATOM 1493 C CA . ARG A 1 185 ? -7.439 3.867 1.358 1.00 98.38 185 ARG A CA 1
ATOM 1494 C C . ARG A 1 185 ? -5.968 4.247 1.344 1.00 98.38 185 ARG A C 1
ATOM 1496 O O . ARG A 1 185 ? -5.342 4.331 2.401 1.00 98.38 185 ARG A O 1
ATOM 1503 N N . TRP A 1 186 ? -5.441 4.490 0.152 1.00 98.50 186 TRP A N 1
ATOM 1504 C CA . TRP A 1 186 ? -4.126 5.087 -0.061 1.00 98.50 186 TRP A CA 1
ATOM 1505 C C . TRP A 1 186 ? -4.291 6.311 -0.956 1.00 98.50 186 TRP A C 1
ATOM 1507 O O . TRP A 1 186 ? -4.707 6.180 -2.102 1.00 98.50 186 TRP A O 1
ATOM 1517 N N . GLU A 1 187 ? -3.971 7.489 -0.428 1.00 97.81 187 GLU A N 1
ATOM 1518 C CA . GLU A 1 187 ? -3.942 8.740 -1.184 1.00 97.81 187 GLU A CA 1
ATOM 1519 C C . GLU A 1 187 ? -2.489 9.136 -1.453 1.00 97.81 187 GLU A C 1
ATOM 1521 O O . GLU A 1 187 ? -1.705 9.344 -0.523 1.00 97.81 187 GLU A O 1
ATOM 1526 N N . ASP A 1 188 ? -2.117 9.199 -2.726 1.00 96.38 188 ASP A N 1
ATOM 1527 C CA . ASP A 1 188 ? -0.801 9.630 -3.164 1.00 96.38 188 ASP A CA 1
ATOM 1528 C C . ASP A 1 188 ? -0.765 11.137 -3.421 1.00 96.38 188 ASP A C 1
ATOM 1530 O O . ASP A 1 188 ? -1.552 11.703 -4.187 1.00 96.38 188 ASP A O 1
ATOM 1534 N N . HIS A 1 189 ? 0.204 11.780 -2.779 1.00 93.88 189 HIS A N 1
ATOM 1535 C CA . HIS A 1 189 ? 0.546 13.187 -2.949 1.00 93.88 189 HIS A CA 1
ATOM 1536 C C . HIS A 1 189 ? 2.008 13.323 -3.388 1.00 93.88 189 HIS A C 1
ATOM 1538 O O . HIS A 1 189 ? 2.711 14.259 -2.986 1.00 93.88 189 HIS A O 1
ATOM 1544 N N . SER A 1 190 ? 2.502 12.346 -4.149 1.00 90.50 190 SER A N 1
ATOM 1545 C CA . SER A 1 190 ? 3.856 12.349 -4.675 1.00 90.50 190 SER A CA 1
ATOM 1546 C C . SER A 1 190 ? 3.969 13.101 -5.994 1.00 90.50 190 SER A C 1
ATOM 1548 O O . SER A 1 190 ? 2.988 13.466 -6.640 1.00 90.50 190 SER A O 1
ATOM 1550 N N . PHE A 1 191 ? 5.211 13.365 -6.377 1.00 83.12 191 PHE A N 1
ATOM 1551 C CA . PHE A 1 191 ? 5.565 13.817 -7.711 1.00 83.12 191 PHE A CA 1
ATOM 1552 C C . PHE A 1 191 ? 6.677 12.914 -8.247 1.00 83.12 191 PHE A C 1
ATOM 1554 O O . PHE A 1 191 ? 7.621 12.566 -7.525 1.00 83.12 191 PHE A O 1
ATOM 1561 N N . SER A 1 192 ? 6.569 12.540 -9.518 1.00 79.94 192 SER A N 1
ATOM 1562 C CA . SER A 1 192 ? 7.610 11.814 -10.244 1.00 79.94 192 SER A CA 1
ATOM 1563 C C . SER A 1 192 ? 8.655 12.780 -10.801 1.00 79.94 192 SER A C 1
ATOM 1565 O O . SER A 1 192 ? 8.325 13.915 -11.159 1.00 79.94 192 SER A O 1
ATOM 1567 N N . ARG A 1 193 ? 9.909 12.338 -10.889 1.00 60.62 193 ARG A N 1
ATOM 1568 C CA . ARG A 1 193 ? 11.001 13.067 -11.547 1.00 60.62 193 ARG A CA 1
ATOM 1569 C C . ARG A 1 193 ? 11.646 12.237 -12.643 1.00 60.62 193 ARG A C 1
ATOM 1571 O O . ARG A 1 193 ? 11.681 10.996 -12.495 1.00 60.62 193 ARG A O 1
#

Mean predicted aligned error: 8.51 Å

Foldseek 3Di:
DDDDDDDPPPPDDPPPPQPPVCHDPQPQLNDAQPDALQPPPDDNVVSQVSLLVLCQVCQQVVPLSSNRNQAAQLAKEWEWDCPPVNDTDIDIAGCDDCRHDSVVSNVLSVQFPGKDFVAWDKDWDDWDDCVPPVHHRWIWTKIKIWTKIKTHDPVCPVPDHIKIKTDIKIFTWTQHPVRGIHTRYIYDPIDID

Secondary structure (DSSP, 8-state):
-------------------TTS---PPTT-SPPSS-S--TTS-HHHHHHHHHHHHHHHHHHT-HHHHHHHEEEEEEEEEEESSSTTS-EEEEEESSSTTSHHHHHHHHHHH-SEEEEEEEEEEE-PPBPTT-TTSTT--EEEEEEEEEEEEE-TT-SS----EEEEEEEEEEEEE-TTS-EEEEEEEEEEEE-

Radius of gyration: 23.44 Å; Cα contacts (8 Å, |Δi|>4): 360; chains: 1; bounding box: 39×103×44 Å

Sequence (193 aa):
MRRFFVISFIFLSAVYCSNPFAPPRAGRGSLAPILPQNCATCPDEVNAANVLSNFKYAYENRDIDIYENCLDHDFIFVYTDQDREGQIETVEIPRDGSSGDIYRTTGLFDAFSEIRLDTWVPARQDSEAVTTPEHPGEIWEVWLVTFYLSLRDLTGAYSYQQFEASGMALFKIRKSPDGYWRIVRWEDHSFSR

Solvent-accessible surface area (backbone atoms only — not comparable to full-atom values): 10908 Å² total; per-residue (Å²): 142,83,90,80,83,88,80,81,81,78,87,74,73,91,65,81,83,70,47,88,91,59,64,78,82,68,53,93,51,61,64,80,60,90,44,68,28,55,53,87,88,51,58,69,68,55,20,47,51,25,29,56,52,34,41,53,48,13,54,53,66,53,34,63,64,46,37,52,42,30,44,32,92,78,17,35,41,31,39,70,43,70,75,58,90,81,38,82,42,80,46,79,33,44,40,64,58,95,78,7,46,56,49,52,52,48,53,49,43,72,54,30,78,39,38,39,63,85,38,74,47,79,40,80,52,82,56,46,48,41,81,39,86,92,48,68,76,40,58,31,47,30,32,43,28,41,38,30,41,40,38,30,28,83,79,47,86,74,68,47,84,67,45,37,35,42,39,38,34,42,36,35,26,31,69,42,97,90,56,37,31,17,34,38,33,39,39,47,62,57,50,75,102

pLDDT: mean 87.46, std 15.05, range [40.97, 98.75]

Nearest PDB structures (foldseek):
  3rob-assembly2_D  TM=8.141E-01  e=2.066E-05  Planctopirus limnophila DSM 3776
  4gb5-assembly1_A  TM=6.360E-01  e=1.352E-04  Kribbella flavida DSM 17836
  1jn5-assembly2_B  TM=5.470E-01  e=3.143E-01  Homo sapiens
  3wz3-assembly1_A  TM=6.435E-01  e=3.749E-01  Plasmid R64